Protein 6G1H (pdb70)

Radius of gyration: 20.54 Å; Cα contacts (8 Å, |Δi|>4): 815; chains: 1; bounding box: 56×48×44 Å

Secondary structure (P-SEA, 3-state):
cccccccbbbbbbccccaaaaaaaaaaaacccccccbbbbccccccccccccccccccccbbbbccaaaaaaaccccbbbbccccccccaaaaaaaaaaaccccccccccccccccccaaaaaaaaaaaaaacbbbbbbcccccccccaaaaaaacccccccbbbbbbbbbcccccaaaaaaacccccaaaaaaaaaaccccccccaaaaaaaaaaaacccccbbbbbbbbbcccccccccccccccccccccbbbbbbbccccccbbbbbbbbcccccccccbbbbbbbccccccccccccccaaaaaaaaaaaaaaaaaacccccccccccccbbbbbcc

InterPro domains:
  IPR000846 Dihydrodipicolinate reductase, N-terminal [PF01113] (3-74)
  IPR036291 NAD(P)-binding domain superfamily [SSF51735] (1-145)
  IPR045760 2,4-diaminopentanoate dehydrogenase, C-terminal domain [PF19328] (138-337)

Structure (mmCIF, N/CA/C/O backbone):
data_6G1H
#
_entry.id   6G1H
#
_cell.length_a   82.038
_cell.length_b   82.038
_cell.length_c   217.409
_cell.angle_alpha   90.00
_cell.angle_beta   90.00
_cell.angle_gamma   120.00
#
_symmetry.space_group_name_H-M   'P 61 2 2'
#
loop_
_entity.id
_entity.type
_entity.pdbx_description
1 polymer 'Dihydrodipicolinate reductase'
2 non-polymer NICOTINAMIDE-ADENINE-DINUCLEOTIDE
3 non-polymer 1,2-ETHANEDIOL
4 water water
#
loop_
_atom_site.group_PDB
_atom_site.id
_atom_site.type_symbol
_atom_site.label_atom_id
_atom_site.label_alt_id
_atom_site.label_comp_id
_atom_site.label_asym_id
_atom_site.label_entity_id
_atom_site.label_seq_id
_atom_site.pdbx_PDB_ins_code
_atom_site.Cartn_x
_atom_site.Cartn_y
_atom_site.Cartn_z
_atom_site.occupancy
_atom_site.B_iso_or_equiv
_atom_site.auth_seq_id
_atom_site.auth_comp_id
_atom_site.auth_asym_id
_atom_site.auth_atom_id
_atom_site.pdbx_PDB_model_num
ATOM 1 N N . HIS A 1 1 ? 66.361 36.919 16.643 1.00 50.34 -6 HIS A N 1
ATOM 2 C CA . HIS A 1 1 ? 67.644 37.096 15.912 1.00 63.27 -6 HIS A CA 1
ATOM 3 C C . HIS A 1 1 ? 68.838 36.527 16.675 1.00 57.15 -6 HIS A C 1
ATOM 4 O O . HIS A 1 1 ? 69.765 36.106 16.032 1.00 50.40 -6 HIS A O 1
ATOM 11 N N . HIS A 1 2 ? 68.808 36.496 18.002 1.00 48.93 -5 HIS A N 1
ATOM 12 C CA . HIS A 1 2 ? 69.978 36.019 18.773 1.00 57.66 -5 HIS A CA 1
ATOM 13 C C . HIS A 1 2 ? 69.802 34.645 19.369 1.00 56.64 -5 HIS A C 1
ATOM 14 O O . HIS A 1 2 ? 70.762 34.097 19.910 1.00 45.04 -5 HIS A O 1
ATOM 21 N N . LEU A 1 3 ? 68.583 34.099 19.246 1.00 54.75 -4 LEU A N 1
ATOM 22 C CA . LEU A 1 3 ? 68.243 32.788 19.787 1.00 53.24 -4 LEU A CA 1
ATOM 23 C C . LEU A 1 3 ? 69.194 31.730 19.224 1.00 58.84 -4 LEU A C 1
ATOM 24 O O . LEU A 1 3 ? 69.327 31.608 18.004 1.00 57.76 -4 LEU A O 1
ATOM 29 N N . VAL A 1 4 ? 69.843 30.973 20.118 1.00 62.73 -3 VAL A N 1
ATOM 30 C CA . VAL A 1 4 ? 70.563 29.726 19.757 1.00 63.50 -3 VAL A CA 1
ATOM 31 C C . VAL A 1 4 ? 69.552 28.547 19.902 1.00 64.44 -3 VAL A C 1
ATOM 32 O O . VAL A 1 4 ? 69.226 28.191 21.053 1.00 53.36 -3 VAL A O 1
ATOM 36 N N . PRO A 1 5 ? 69.014 27.984 18.762 1.00 67.76 -2 PRO A N 1
ATOM 37 C CA . PRO A 1 5 ? 68.083 26.830 18.923 1.00 71.67 -2 PRO A CA 1
ATOM 38 C C . PRO A 1 5 ? 68.833 25.578 19.445 1.00 74.15 -2 PRO A C 1
ATOM 39 O O . PRO A 1 5 ? 70.033 25.411 19.127 1.00 58.26 -2 PRO A O 1
ATOM 43 N N . ARG A 1 6 ? 68.149 24.773 20.278 1.00 69.53 -1 ARG A N 1
ATOM 44 C CA . ARG A 1 6 ? 68.644 23.486 20.834 1.00 69.14 -1 ARG A CA 1
ATOM 45 C C . ARG A 1 6 ? 67.825 22.333 20.152 1.00 67.31 -1 ARG A C 1
ATOM 46 O O . ARG A 1 6 ? 66.756 22.596 19.573 1.00 66.31 -1 ARG A O 1
ATOM 48 N N . GLY A 1 7 ? 68.345 21.100 20.135 1.00 60.88 0 GLY A N 1
ATOM 49 C CA . GLY A 1 7 ? 67.547 19.909 19.699 1.00 60.91 0 GLY A CA 1
ATOM 50 C C . GLY A 1 7 ? 67.022 18.998 20.824 1.00 59.68 0 GLY A C 1
ATOM 51 O O . GLY A 1 7 ? 66.196 18.098 20.598 1.00 49.54 0 GLY A O 1
ATOM 52 N N . SER A 1 8 ? 67.526 19.192 22.044 1.00 53.53 1 SER A N 1
ATOM 53 C CA . SER A 1 8 ? 66.964 18.508 23.228 1.00 48.62 1 SER A CA 1
ATOM 54 C C . SER A 1 8 ? 67.036 19.421 24.453 1.00 44.31 1 SER A C 1
ATOM 55 O O . SER A 1 8 ? 67.819 20.422 24.466 1.00 41.57 1 SER A O 1
ATOM 58 N N . TYR A 1 9 ? 66.188 19.102 25.426 1.00 28.96 2 TYR A N 1
ATOM 59 C CA . TYR A 1 9 ? 65.995 20.029 26.547 1.00 27.40 2 TYR A CA 1
ATOM 60 C C . TYR A 1 9 ? 65.972 19.240 27.816 1.00 25.55 2 TYR A C 1
ATOM 61 O O . TYR A 1 9 ? 65.243 18.276 27.878 1.00 25.32 2 TYR A O 1
ATOM 70 N N . LYS A 1 10 ? 66.658 19.747 28.850 1.00 23.84 3 LYS A N 1
ATOM 71 C CA . LYS A 1 10 ? 66.686 19.158 30.175 1.00 23.13 3 LYS A CA 1
ATOM 72 C C . LYS A 1 10 ? 65.633 19.803 30.990 1.00 27.47 3 LYS A C 1
ATOM 73 O O . LYS A 1 10 ? 65.490 21.069 31.004 1.00 24.91 3 LYS A O 1
ATOM 79 N N . VAL A 1 11 ? 64.935 18.991 31.744 1.00 23.18 4 VAL A N 1
ATOM 80 C CA . VAL A 1 11 ? 63.823 19.381 32.540 1.00 22.33 4 VAL A CA 1
ATOM 81 C C . VAL A 1 11 ? 64.011 18.967 34.018 1.00 24.59 4 VAL A C 1
ATOM 82 O O . VAL A 1 11 ? 64.291 17.823 34.359 1.00 24.81 4 VAL A O 1
ATOM 86 N N . GLY A 1 12 ? 63.631 19.894 34.873 1.00 21.89 5 GLY A N 1
ATOM 87 C CA . GLY A 1 12 ? 63.420 19.672 36.281 1.00 22.54 5 GLY A CA 1
ATOM 88 C C . GLY A 1 12 ? 61.971 19.827 36.695 1.00 23.47 5 GLY A C 1
ATOM 89 O O . GLY A 1 12 ? 61.194 20.527 36.066 1.00 24.80 5 GLY A O 1
ATOM 90 N N . ILE A 1 13 ? 61.607 19.234 37.800 1.00 24.00 6 ILE A N 1
ATOM 91 C CA . ILE A 1 13 ? 60.293 19.283 38.342 1.00 24.09 6 ILE A CA 1
ATOM 92 C C . ILE A 1 13 ? 60.240 19.688 39.800 1.00 27.24 6 ILE A C 1
ATOM 93 O O . ILE A 1 13 ? 61.000 19.139 40.616 1.00 25.76 6 ILE A O 1
ATOM 98 N N . TRP A 1 14 ? 59.307 20.580 40.120 1.00 24.08 7 TRP A N 1
ATOM 99 C CA . TRP A 1 14 ? 59.113 21.050 41.533 1.00 22.99 7 TRP A CA 1
ATOM 100 C C . TRP A 1 14 ? 57.696 20.729 41.795 1.00 26.31 7 TRP A C 1
ATOM 101 O O . TRP A 1 14 ? 56.780 21.338 41.262 1.00 25.68 7 TRP A O 1
ATOM 112 N N . GLY A 1 15 ? 57.481 19.721 42.647 1.00 24.04 8 GLY A N 1
ATOM 113 C CA . GLY A 1 15 ? 56.143 19.286 43.024 1.00 23.75 8 GLY A CA 1
ATOM 114 C C . GLY A 1 15 ? 55.911 17.954 42.350 1.00 29.28 8 GLY A C 1
ATOM 115 O O . GLY A 1 15 ? 55.716 17.901 41.107 1.00 26.73 8 GLY A O 1
ATOM 116 N N . PHE A 1 16 ? 55.929 16.858 43.146 1.00 28.61 9 PHE A N 1
ATOM 117 C CA . PHE A 1 16 ? 55.940 15.486 42.551 1.00 27.71 9 PHE A CA 1
ATOM 118 C C . PHE A 1 16 ? 54.726 14.784 42.985 1.00 30.57 9 PHE A C 1
ATOM 119 O O . PHE A 1 16 ? 54.759 13.650 43.485 1.00 31.93 9 PHE A O 1
ATOM 127 N N . GLY A 1 17 ? 53.635 15.448 42.776 1.00 26.86 10 GLY A N 1
ATOM 128 C CA . GLY A 1 17 ? 52.333 14.976 43.105 1.00 27.05 10 GLY A CA 1
ATOM 129 C C . GLY A 1 17 ? 51.673 14.271 41.887 1.00 27.23 10 GLY A C 1
ATOM 130 O O . GLY A 1 17 ? 52.340 13.685 41.045 1.00 29.15 10 GLY A O 1
ATOM 131 N N . ALA A 1 18 ? 50.361 14.289 41.813 1.00 23.95 11 ALA A N 1
ATOM 132 C CA . ALA A 1 18 ? 49.683 13.649 40.759 1.00 28.25 11 ALA A CA 1
ATOM 133 C C . ALA A 1 18 ? 50.156 14.194 39.398 1.00 28.78 11 ALA A C 1
ATOM 134 O O . ALA A 1 18 ? 50.456 13.438 38.456 1.00 25.86 11 ALA A O 1
ATOM 136 N N . MET A 1 19 ? 50.188 15.543 39.278 1.00 25.11 12 MET A N 1
ATOM 137 C CA . MET A 1 19 ? 50.622 16.143 38.029 1.00 22.93 12 MET A CA 1
ATOM 138 C C . MET A 1 19 ? 52.123 16.038 37.820 1.00 26.37 12 MET A C 1
ATOM 139 O O . MET A 1 19 ? 52.586 15.624 36.757 1.00 26.47 12 MET A O 1
ATOM 144 N N . GLY A 1 20 ? 52.923 16.363 38.837 1.00 24.36 13 GLY A N 1
ATOM 145 C CA . GLY A 1 20 ? 54.320 16.444 38.608 1.00 27.51 13 GLY A CA 1
ATOM 146 C C . GLY A 1 20 ? 54.910 15.041 38.374 1.00 26.54 13 GLY A C 1
ATOM 147 O O . GLY A 1 20 ? 55.825 14.865 37.565 1.00 26.00 13 GLY A O 1
ATOM 148 N N . SER A 1 21 ? 54.388 14.037 39.069 1.00 26.60 14 SER A N 1
ATOM 149 C CA . SER A 1 21 ? 54.874 12.654 38.801 1.00 28.16 14 SER A CA 1
ATOM 150 C C . SER A 1 21 ? 54.388 12.185 37.433 1.00 25.95 14 SER A C 1
ATOM 151 O O . SER A 1 21 ? 55.136 11.580 36.740 1.00 25.87 14 SER A O 1
ATOM 154 N N . GLY A 1 22 ? 53.173 12.540 37.022 1.00 27.24 15 GLY A N 1
ATOM 155 C CA . GLY A 1 22 ? 52.760 12.258 35.634 1.00 28.60 15 GLY A CA 1
ATOM 156 C C . GLY A 1 22 ? 53.639 12.886 34.569 1.00 25.54 15 GLY A C 1
ATOM 157 O O . GLY A 1 22 ? 53.996 12.294 33.521 1.00 25.75 15 GLY A O 1
ATOM 158 N N . ILE A 1 23 ? 53.981 14.147 34.825 1.00 24.43 16 ILE A N 1
ATOM 159 C CA . ILE A 1 23 ? 54.861 14.909 33.972 1.00 25.65 16 ILE A CA 1
ATOM 160 C C . ILE A 1 23 ? 56.221 14.277 33.912 1.00 26.82 16 ILE A C 1
ATOM 161 O O . ILE A 1 23 ? 56.781 14.116 32.853 1.00 23.63 16 ILE A O 1
ATOM 166 N N . ALA A 1 24 ? 56.787 13.902 35.065 1.00 25.71 17 ALA A N 1
ATOM 167 C CA . ALA A 1 24 ? 58.093 13.240 35.060 1.00 23.12 17 ALA A CA 1
ATOM 168 C C . ALA A 1 24 ? 58.062 11.947 34.186 1.00 25.41 17 ALA A C 1
ATOM 169 O O . ALA A 1 24 ? 58.957 11.726 33.352 1.00 26.88 17 ALA A O 1
ATOM 171 N N . LYS A 1 25 ? 57.019 11.166 34.341 1.00 26.23 18 LYS A N 1
ATOM 172 C CA . LYS A 1 25 ? 56.888 9.907 33.573 1.00 28.24 18 LYS A CA 1
ATOM 173 C C . LYS A 1 25 ? 56.751 10.251 32.078 1.00 26.24 18 LYS A C 1
ATOM 174 O O . LYS A 1 25 ? 57.372 9.644 31.208 1.00 26.61 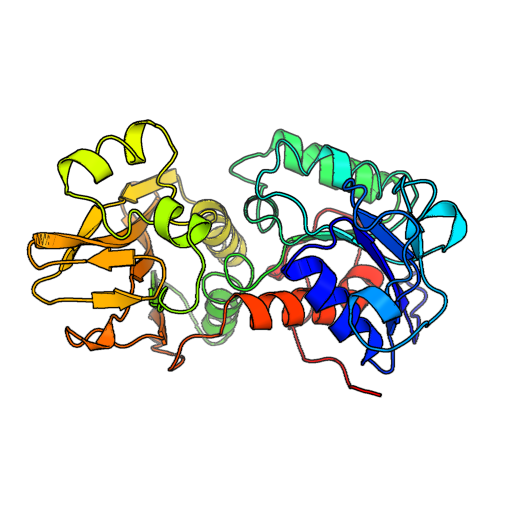18 LYS A O 1
ATOM 178 N N . ASN A 1 26 ? 55.991 11.301 31.776 1.00 25.02 19 ASN A N 1
ATOM 179 C CA . ASN A 1 26 ? 55.839 11.706 30.362 1.00 24.38 19 ASN A CA 1
ATOM 180 C C . ASN A 1 26 ? 57.127 12.206 29.726 1.00 26.94 19 ASN A C 1
ATOM 181 O O . ASN A 1 26 ? 57.492 11.784 28.614 1.00 26.84 19 ASN A O 1
ATOM 186 N N . ILE A 1 27 ? 57.893 13.004 30.454 1.00 25.52 20 ILE A N 1
ATOM 187 C CA . ILE A 1 27 ? 59.149 13.510 29.982 1.00 25.81 20 ILE A CA 1
ATOM 188 C C . ILE A 1 27 ? 60.086 12.337 29.730 1.00 25.09 20 ILE A C 1
ATOM 189 O O . ILE A 1 27 ? 60.824 12.309 28.747 1.00 24.45 20 ILE A O 1
ATOM 194 N N . LEU A 1 28 ? 60.071 11.395 30.654 1.00 26.95 21 LEU A N 1
ATOM 195 C CA . LEU A 1 28 ? 60.983 10.186 30.512 1.00 27.84 21 LEU A CA 1
ATOM 196 C C . LEU A 1 28 ? 60.755 9.407 29.219 1.00 31.36 21 LEU A C 1
ATOM 197 O O . LEU A 1 28 ? 61.708 8.839 28.689 1.00 31.13 21 LEU A O 1
ATOM 202 N N . SER A 1 29 ? 59.535 9.446 28.718 1.00 28.41 22 SER A N 1
ATOM 203 C CA . SER A 1 29 ? 59.128 8.844 27.447 1.00 29.43 22 SER A CA 1
ATOM 204 C C . SER A 1 29 ? 59.551 9.605 26.175 1.00 30.59 22 SER A C 1
ATOM 205 O O . SER A 1 29 ? 59.539 9.034 25.072 1.00 29.68 22 SER A O 1
ATOM 208 N N . LYS A 1 30 ? 59.907 10.902 26.281 1.00 26.29 23 LYS A N 1
ATOM 209 C CA . LYS A 1 30 ? 60.132 11.726 25.111 1.00 26.27 23 LYS A CA 1
ATOM 210 C C . LYS A 1 30 ? 61.465 11.604 24.497 1.00 28.19 23 LYS A C 1
ATOM 211 O O . LYS A 1 30 ? 62.467 11.527 25.177 1.00 28.13 23 LYS A O 1
ATOM 217 N N . LYS A 1 31 ? 61.505 11.597 23.172 1.00 25.42 24 LYS A N 1
ATOM 218 C CA . LYS A 1 31 ? 62.775 11.581 22.488 1.00 26.89 24 LYS A CA 1
ATOM 219 C C . LYS A 1 31 ? 63.645 12.784 22.720 1.00 29.54 24 LYS A C 1
ATOM 220 O O . LYS A 1 31 ? 64.841 12.640 22.838 1.00 28.63 24 LYS A O 1
ATOM 224 N N . ASN A 1 32 ? 63.073 13.982 22.803 1.00 24.03 25 ASN A N 1
ATOM 225 C CA . ASN A 1 32 ? 63.880 15.163 22.758 1.00 25.76 25 ASN A CA 1
ATOM 226 C C . ASN A 1 32 ? 63.817 15.935 24.076 1.00 27.28 25 ASN A C 1
ATOM 227 O O . ASN A 1 32 ? 64.219 17.089 24.099 1.00 27.17 25 ASN A O 1
ATOM 232 N N . LEU A 1 33 ? 63.339 15.316 25.133 1.00 26.17 26 LEU A N 1
ATOM 233 C CA . LEU A 1 33 ? 63.442 15.871 26.503 1.00 27.95 26 LEU A CA 1
ATOM 234 C C . LEU A 1 33 ? 64.244 14.896 27.386 1.00 31.82 26 LEU A C 1
ATOM 235 O O . LEU A 1 33 ? 64.276 13.666 27.127 1.00 28.00 26 LEU A O 1
ATOM 240 N N . LYS A 1 34 ? 64.898 15.449 28.407 1.00 26.83 27 LYS A N 1
ATOM 241 C CA . LYS A 1 34 ? 65.547 14.590 29.409 1.00 26.70 27 LYS A CA 1
ATOM 242 C C . LYS A 1 34 ? 65.167 15.108 30.768 1.00 25.71 27 LYS A C 1
ATOM 243 O O . LYS A 1 34 ? 65.382 16.276 31.069 1.00 26.11 27 LYS A O 1
ATOM 246 N N . LEU A 1 35 ? 64.630 14.251 31.590 1.00 24.24 28 LEU A N 1
ATOM 247 C CA . LEU A 1 35 ? 64.382 14.587 32.982 1.00 25.99 28 LEU A CA 1
ATOM 248 C C . LEU A 1 35 ? 65.685 14.544 33.727 1.00 29.28 28 LEU A C 1
ATOM 249 O O . LEU A 1 35 ? 66.347 13.504 33.715 1.00 30.39 28 LEU A O 1
ATOM 254 N N . VAL A 1 36 ? 66.039 15.621 34.440 1.00 24.52 29 VAL A N 1
ATOM 255 C CA . VAL A 1 36 ? 67.354 15.661 35.123 1.00 25.04 29 VAL A CA 1
ATOM 256 C C . VAL A 1 36 ? 67.257 15.780 36.646 1.00 29.29 29 VAL A C 1
ATOM 257 O O . VAL A 1 36 ? 68.217 15.460 37.357 1.00 27.02 29 VAL A O 1
ATOM 261 N N . GLY A 1 37 ? 66.130 16.207 37.174 1.00 27.01 30 GLY A N 1
ATOM 262 C CA . GLY A 1 37 ? 65.990 16.371 38.647 1.00 27.38 30 GLY A CA 1
ATOM 263 C C . GLY A 1 37 ? 64.572 16.635 39.039 1.00 28.33 30 GLY A C 1
ATOM 264 O O . GLY A 1 37 ? 63.748 17.124 38.220 1.00 27.33 30 GLY A O 1
ATOM 265 N N . VAL A 1 38 ? 64.240 16.297 40.284 1.00 24.77 31 VAL A N 1
ATOM 266 C CA . VAL A 1 38 ? 62.959 16.495 40.827 1.00 26.49 31 VAL A CA 1
ATOM 267 C C . VAL A 1 38 ? 63.176 17.019 42.251 1.00 29.85 31 VAL A C 1
ATOM 268 O O . VAL A 1 38 ? 64.160 16.662 42.863 1.00 29.24 31 VAL A O 1
ATOM 272 N N . HIS A 1 39 ? 62.244 17.831 42.737 1.00 27.78 32 HIS A N 1
ATOM 273 C CA . HIS A 1 39 ? 62.180 18.323 44.135 1.00 26.58 32 HIS A CA 1
ATOM 274 C C . HIS A 1 39 ? 60.750 18.245 44.590 1.00 27.82 32 HIS A C 1
ATOM 275 O O . HIS A 1 39 ? 59.814 18.590 43.877 1.00 25.75 32 HIS A O 1
ATOM 282 N N . ASP A 1 40 ? 60.546 17.826 45.832 1.00 24.72 33 ASP A N 1
ATOM 283 C CA . ASP A 1 40 ? 59.265 17.937 46.483 1.00 24.38 33 ASP A CA 1
ATOM 284 C C . ASP A 1 40 ? 59.636 18.100 47.991 1.00 28.97 33 ASP A C 1
ATOM 285 O O . ASP A 1 40 ? 60.748 17.678 48.375 1.00 29.53 33 ASP A O 1
ATOM 290 N N . PHE A 1 41 ? 58.764 18.739 48.757 1.00 28.17 34 PHE A N 1
ATOM 291 C CA . PHE A 1 41 ? 59.053 18.995 50.179 1.00 29.94 34 PHE A CA 1
ATOM 292 C C . PHE A 1 41 ? 58.633 17.910 51.105 1.00 33.42 34 PHE A C 1
ATOM 293 O O . PHE A 1 41 ? 58.921 18.029 52.285 1.00 34.43 34 PHE A O 1
ATOM 301 N N . ARG A 1 42 ? 58.046 16.836 50.601 1.00 27.42 35 ARG A N 1
ATOM 302 C CA . ARG A 1 42 ? 57.669 15.732 51.490 1.00 32.30 35 ARG A CA 1
ATOM 303 C C . ARG A 1 42 ? 58.746 14.696 51.627 1.00 31.63 35 ARG A C 1
ATOM 304 O O . ARG A 1 42 ? 59.401 14.248 50.656 1.00 30.42 35 ARG A O 1
ATOM 312 N N . GLU A 1 43 ? 58.970 14.297 52.868 1.00 32.14 36 GLU A N 1
ATOM 313 C CA . GLU A 1 43 ? 60.045 13.367 53.147 1.00 32.76 36 GLU A CA 1
ATOM 314 C C . GLU A 1 43 ? 59.865 12.041 52.400 1.00 32.03 36 GLU A C 1
ATOM 315 O O . GLU A 1 43 ? 60.855 11.363 52.109 1.00 35.28 36 GLU A O 1
ATOM 321 N N . GLU A 1 44 ? 58.639 11.620 52.168 1.00 31.08 37 GLU A N 1
ATOM 322 C CA . GLU A 1 44 ? 58.422 10.352 51.484 1.00 38.90 37 GLU A CA 1
ATOM 323 C C . GLU A 1 44 ? 59.068 10.279 50.072 1.00 38.41 37 GLU A C 1
ATOM 324 O O . GLU A 1 44 ? 59.282 9.209 49.514 1.00 36.89 37 GLU A O 1
ATOM 330 N N . TYR A 1 45 ? 59.316 11.427 49.460 1.00 31.61 38 TYR A N 1
ATOM 331 C CA . TYR A 1 45 ? 59.954 11.456 48.168 1.00 30.04 38 TYR A CA 1
ATOM 332 C C . TYR A 1 45 ? 61.405 11.786 48.281 1.00 32.71 38 TYR A C 1
ATOM 333 O O . TYR A 1 45 ? 62.195 11.370 47.443 1.00 35.25 38 TYR A O 1
ATOM 342 N N . ILE A 1 46 ? 61.770 12.647 49.239 1.00 27.93 39 ILE A N 1
ATOM 343 C CA . ILE A 1 46 ? 63.115 13.207 49.261 1.00 30.69 39 ILE A CA 1
ATOM 344 C C . ILE A 1 46 ? 64.181 12.092 49.402 1.00 34.04 39 ILE A C 1
ATOM 345 O O . ILE A 1 46 ? 64.047 11.230 50.245 1.00 36.46 39 ILE A O 1
ATOM 350 N N . GLU A 1 47 ? 65.191 12.190 48.566 1.00 33.91 40 GLU A N 1
ATOM 351 C CA . GLU A 1 47 ? 66.337 11.265 48.353 1.00 39.77 40 GLU A CA 1
ATOM 352 C C . GLU A 1 47 ? 65.991 9.914 47.703 1.00 39.17 40 GLU A C 1
ATOM 353 O O . GLU A 1 47 ? 66.893 9.120 47.478 1.00 45.23 40 GLU A O 1
ATOM 359 N N . LYS A 1 48 ? 64.744 9.676 47.323 1.00 32.11 41 LYS A N 1
ATOM 360 C CA . LYS A 1 48 ? 64.348 8.445 46.665 1.00 35.84 41 LYS A CA 1
ATOM 361 C C . LYS A 1 48 ? 64.595 8.581 45.154 1.00 37.60 41 LYS A C 1
ATOM 362 O O . LYS A 1 48 ? 64.764 9.687 44.612 1.00 36.33 41 LYS A O 1
ATOM 368 N N . ASP A 1 49 ? 64.719 7.456 44.488 1.00 33.90 42 ASP A N 1
ATOM 369 C CA . ASP A 1 49 ? 64.993 7.484 43.072 1.00 37.15 42 ASP A CA 1
ATOM 370 C C . ASP A 1 49 ? 63.666 7.648 42.363 1.00 31.68 42 ASP A C 1
ATOM 371 O O . ASP A 1 49 ? 62.676 6.956 42.617 1.00 31.93 42 ASP A O 1
ATOM 376 N N . VAL A 1 50 ? 63.634 8.605 41.433 1.00 31.05 43 VAL A N 1
ATOM 377 C CA . VAL A 1 50 ? 62.394 8.925 40.742 1.00 31.72 43 VAL A CA 1
ATOM 378 C C . VAL A 1 50 ? 61.840 7.730 39.933 1.00 31.81 43 VAL A C 1
ATOM 379 O O . VAL A 1 50 ? 60.622 7.481 39.897 1.00 30.29 43 VAL A O 1
ATOM 383 N N . GLY A 1 51 ? 62.760 7.013 39.316 1.00 28.77 44 GLY A N 1
ATOM 384 C CA . GLY A 1 51 ? 62.426 5.799 38.562 1.00 34.42 44 GLY A CA 1
ATOM 385 C C . GLY A 1 51 ? 61.690 4.799 39.458 1.00 31.48 44 GLY A C 1
ATOM 386 O O . GLY A 1 51 ? 60.613 4.240 39.082 1.00 35.15 44 GLY A O 1
ATOM 387 N N . GLU A 1 52 ? 62.208 4.625 40.676 1.00 34.76 45 GLU A N 1
ATOM 388 C CA . GLU A 1 52 ? 61.627 3.671 41.589 1.00 37.83 45 GLU A CA 1
ATOM 389 C C . GLU A 1 52 ? 60.318 4.154 42.114 1.00 39.92 45 GLU A C 1
ATOM 390 O O . GLU A 1 52 ? 59.433 3.364 42.274 1.00 37.20 45 GLU A O 1
ATOM 396 N N . LEU A 1 53 ? 60.182 5.458 42.399 1.00 36.77 46 LEU A N 1
ATOM 397 C CA . LEU A 1 53 ? 58.894 6.007 42.728 1.00 32.12 46 LEU A CA 1
ATOM 398 C C . LEU A 1 53 ? 57.818 5.774 41.653 1.00 34.54 46 LEU A C 1
ATOM 399 O O . LEU A 1 53 ? 56.631 5.608 41.963 1.00 36.52 46 LEU A O 1
ATOM 404 N N . LEU A 1 54 ? 58.209 5.779 40.389 1.00 31.53 47 LEU A N 1
ATOM 405 C CA . LEU A 1 54 ? 57.294 5.635 39.314 1.00 33.07 47 LEU A CA 1
ATOM 406 C C . LEU A 1 54 ? 57.103 4.142 38.919 1.00 40.24 47 LEU A C 1
ATOM 407 O O . LEU A 1 54 ? 56.277 3.837 38.050 1.00 38.56 47 LEU A O 1
ATOM 412 N N . GLY A 1 55 ? 57.834 3.245 39.574 1.00 42.77 48 GLY A N 1
ATOM 413 C CA . GLY A 1 55 ? 57.767 1.814 39.258 1.00 46.42 48 GLY A CA 1
ATOM 414 C C . GLY A 1 55 ? 58.506 1.393 38.015 1.00 48.86 48 GLY A C 1
ATOM 415 O O . GLY A 1 55 ? 58.126 0.421 37.371 1.00 45.24 48 GLY A O 1
ATOM 416 N N . LEU A 1 56 ? 59.571 2.101 37.670 1.00 39.64 49 LEU A N 1
ATOM 417 C CA . LEU A 1 56 ? 60.309 1.839 36.482 1.00 41.30 49 LEU A CA 1
ATOM 418 C C . LEU A 1 56 ? 61.681 1.253 36.782 1.00 40.00 49 LEU A C 1
ATOM 419 O O . LEU A 1 56 ? 62.497 1.249 35.889 1.00 42.41 49 LEU A O 1
ATOM 424 N N . GLY A 1 57 ? 61.991 0.930 38.044 1.00 44.77 50 GLY A N 1
ATOM 425 C CA . GLY A 1 57 ? 63.363 0.650 38.438 1.00 45.83 50 GLY A CA 1
ATOM 426 C C . GLY A 1 57 ? 64.199 1.915 38.630 1.00 47.52 50 GLY A C 1
ATOM 427 O O . GLY A 1 57 ? 63.749 2.995 38.249 1.00 43.38 50 GLY A O 1
ATOM 428 N N . LYS A 1 58 ? 65.408 1.774 39.185 1.00 40.51 51 LYS A N 1
ATOM 429 C CA . LYS A 1 58 ? 66.328 2.879 39.424 1.00 44.00 51 LYS A CA 1
ATOM 430 C C . LYS A 1 58 ? 66.703 3.451 38.090 1.00 43.88 51 LYS A C 1
ATOM 431 O O . LYS A 1 58 ? 67.037 2.726 37.168 1.00 37.63 51 LYS A O 1
ATOM 435 N N . ILE A 1 59 ? 66.589 4.774 37.954 1.00 36.79 52 ILE A N 1
ATOM 436 C CA . ILE A 1 59 ? 67.129 5.469 36.807 1.00 37.44 52 ILE A CA 1
ATOM 437 C C . ILE A 1 59 ? 68.194 6.437 37.180 1.00 34.24 52 ILE A C 1
ATOM 438 O O . ILE A 1 59 ? 68.754 7.050 36.304 1.00 38.09 52 ILE A O 1
ATOM 443 N N . GLY A 1 60 ? 68.501 6.587 38.461 1.00 33.69 53 GLY A N 1
ATOM 444 C CA . GLY A 1 60 ? 69.615 7.473 38.885 1.00 38.47 53 GLY A CA 1
ATOM 445 C C . GLY A 1 60 ? 69.354 8.973 38.879 1.00 40.79 53 GLY A C 1
ATOM 446 O O . GLY A 1 60 ? 70.267 9.792 38.692 1.00 42.53 53 GLY A O 1
ATOM 447 N N . ILE A 1 61 ? 68.085 9.308 39.007 1.00 33.41 54 ILE A N 1
ATOM 448 C CA . ILE A 1 61 ? 67.590 10.703 39.114 1.00 40.95 54 ILE A CA 1
ATOM 449 C C . ILE A 1 61 ? 66.918 10.696 40.464 1.00 41.82 54 ILE A C 1
ATOM 450 O O . ILE A 1 61 ? 66.029 9.860 40.729 1.00 35.89 54 ILE A O 1
ATOM 455 N N . LYS A 1 62 ? 67.366 11.574 41.342 1.00 43.50 55 LYS A N 1
ATOM 456 C CA . LYS A 1 62 ? 66.836 11.600 42.690 1.00 52.92 55 LYS A CA 1
ATOM 457 C C . LYS A 1 62 ? 65.969 12.852 42.885 1.00 43.40 55 LYS A C 1
ATOM 458 O O . LYS A 1 62 ? 65.878 13.823 41.962 1.00 42.79 55 LYS A O 1
ATOM 464 N N . VAL A 1 63 ? 65.196 12.733 43.966 1.00 35.78 56 VAL A N 1
ATOM 465 C CA . VAL A 1 63 ? 64.411 13.844 44.478 1.00 31.27 56 VAL A CA 1
ATOM 466 C C . VAL A 1 63 ? 65.287 14.595 45.457 1.00 29.47 56 VAL A C 1
ATOM 467 O O . VAL A 1 63 ? 65.740 14.018 46.471 1.00 29.55 56 VAL A O 1
ATOM 471 N N . TYR A 1 64 ? 65.426 15.893 45.212 1.00 29.66 57 TYR A N 1
ATOM 472 C CA . TYR A 1 64 ? 66.220 16.824 45.993 1.00 28.36 57 TYR A CA 1
ATOM 473 C C . TYR A 1 64 ? 65.401 17.431 47.086 1.00 28.91 57 TYR A C 1
ATOM 474 O O . TYR A 1 64 ? 64.207 17.647 46.916 1.00 29.75 57 TYR A O 1
ATOM 483 N N . PRO A 1 65 ? 66.027 17.663 48.279 1.00 30.45 58 PRO A N 1
ATOM 484 C CA . PRO A 1 65 ? 65.271 18.332 49.338 1.00 31.04 58 PRO A CA 1
ATOM 485 C C . PRO A 1 65 ? 65.126 19.809 49.096 1.00 33.26 58 PRO A C 1
ATOM 486 O O . PRO A 1 65 ? 64.350 20.437 49.757 1.00 33.12 58 PRO A O 1
ATOM 490 N N . ASP A 1 66 ? 65.960 20.360 48.233 1.00 31.42 59 ASP A N 1
ATOM 491 C CA . ASP A 1 66 ? 65.988 21.763 47.950 1.00 36.09 59 ASP A CA 1
ATOM 492 C C . ASP A 1 66 ? 65.861 22.016 46.419 1.00 32.79 59 ASP A C 1
ATOM 493 O O . ASP A 1 66 ? 66.613 21.438 45.686 1.00 29.29 59 ASP A O 1
ATOM 498 N N . PRO A 1 67 ? 64.993 22.973 45.971 1.00 32.55 60 PRO A N 1
ATOM 499 C CA . PRO A 1 67 ? 64.919 23.184 44.508 1.00 29.91 60 PRO A CA 1
ATOM 500 C C . PRO A 1 67 ? 66.074 23.897 43.952 1.00 30.27 60 PRO A C 1
ATOM 501 O O . PRO A 1 67 ? 66.399 23.728 42.735 1.00 27.80 60 PRO A O 1
ATOM 505 N N . ILE A 1 68 ? 66.757 24.725 44.743 1.00 27.13 61 ILE A N 1
ATOM 506 C CA . ILE A 1 68 ? 67.836 25.486 44.183 1.00 27.97 61 ILE A CA 1
ATOM 507 C C . ILE A 1 68 ? 69.013 24.564 44.032 1.00 30.20 61 ILE A C 1
ATOM 508 O O . ILE A 1 68 ? 69.698 24.608 43.032 1.00 27.46 61 ILE A O 1
ATOM 513 N N . THR A 1 69 ? 69.266 23.714 45.041 1.00 30.06 62 THR A N 1
ATOM 514 C CA . THR A 1 69 ? 70.274 22.659 44.886 1.00 27.36 62 THR A CA 1
ATOM 515 C C . THR A 1 69 ? 70.028 21.773 43.674 1.00 25.80 62 THR A C 1
ATOM 516 O O . THR A 1 69 ? 70.934 21.543 42.866 1.00 27.51 62 THR A O 1
ATOM 520 N N . MET A 1 70 ? 68.780 21.409 43.485 1.00 27.35 63 MET A N 1
ATOM 521 C CA A MET A 1 70 ? 68.380 20.675 42.266 0.50 27.81 63 MET A CA 1
ATOM 522 C CA B MET A 1 70 ? 68.381 20.672 42.278 0.50 26.86 63 MET A CA 1
ATOM 523 C C . MET A 1 70 ? 68.822 21.340 40.981 1.00 26.07 63 MET A C 1
ATOM 524 O O . MET A 1 70 ? 69.483 20.714 40.129 1.00 27.25 63 MET A O 1
ATOM 533 N N . VAL A 1 71 ? 68.450 22.599 40.835 1.00 26.94 64 VAL A N 1
ATOM 534 C CA . VAL A 1 71 ? 68.787 23.352 39.637 1.00 25.41 64 VAL A CA 1
ATOM 535 C C . VAL A 1 71 ? 70.270 23.489 39.441 1.00 24.21 64 VAL A C 1
ATOM 536 O O . VAL A 1 71 ? 70.796 23.383 38.369 1.00 26.09 64 VAL A O 1
ATOM 540 N N . LYS A 1 72 ? 70.984 23.843 40.516 1.00 24.71 65 LYS A N 1
ATOM 541 C CA . LYS A 1 72 ? 72.429 24.008 40.417 1.00 24.78 65 LYS A CA 1
ATOM 542 C C . LYS A 1 72 ? 73.169 22.708 40.098 1.00 28.16 65 LYS A C 1
ATOM 543 O O . LYS A 1 72 ? 74.123 22.712 39.354 1.00 29.72 65 LYS A O 1
ATOM 549 N N . GLN A 1 73 ? 72.757 21.602 40.678 1.00 26.63 66 GLN A N 1
ATOM 550 C CA . GLN A 1 73 ? 73.456 20.350 40.399 1.00 29.23 66 GLN A CA 1
ATOM 551 C C . GLN A 1 73 ? 73.056 19.648 39.113 1.00 30.08 66 GLN A C 1
ATOM 552 O O . GLN A 1 73 ? 73.885 19.029 38.451 1.00 34.20 66 GLN A O 1
ATOM 558 N N . THR A 1 74 ? 71.789 19.708 38.777 1.00 25.43 67 THR A N 1
ATOM 559 C CA . THR A 1 74 ? 71.303 18.986 37.589 1.00 26.49 67 THR A CA 1
ATOM 560 C C . THR A 1 74 ? 71.174 19.834 36.336 1.00 28.84 67 THR A C 1
ATOM 561 O O . THR A 1 74 ? 71.072 19.293 35.262 1.00 24.50 67 THR A O 1
ATOM 565 N N . ASP A 1 75 ? 71.183 21.153 36.476 1.00 25.46 68 ASP A N 1
ATOM 566 C CA . ASP A 1 75 ? 71.244 22.047 35.373 1.00 25.75 68 ASP A CA 1
ATOM 567 C C . ASP A 1 75 ? 70.150 21.836 34.331 1.00 26.08 68 ASP A C 1
ATOM 568 O O . ASP A 1 75 ? 70.463 21.754 33.141 1.00 26.03 68 ASP A O 1
ATOM 573 N N . PRO A 1 76 ? 68.878 21.839 34.766 1.00 23.66 69 PRO A N 1
ATOM 574 C CA . PRO A 1 76 ? 67.815 21.811 33.765 1.00 23.63 69 PRO A CA 1
ATOM 575 C C . PRO A 1 76 ? 67.714 23.095 32.949 1.00 25.36 69 PRO A C 1
ATOM 576 O O . PRO A 1 76 ? 68.213 24.148 33.393 1.00 27.46 69 PRO A O 1
ATOM 580 N N . ASP A 1 77 ? 67.156 23.032 31.743 1.00 23.46 70 ASP A N 1
ATOM 581 C CA . ASP A 1 77 ? 66.821 24.277 31.000 1.00 24.87 70 ASP A CA 1
ATOM 582 C C . ASP A 1 77 ? 65.539 24.921 31.447 1.00 24.53 70 ASP A C 1
ATOM 583 O O . ASP A 1 77 ? 65.313 26.139 31.278 1.00 23.87 70 ASP A O 1
ATOM 588 N N . LEU A 1 78 ? 64.659 24.116 32.031 1.00 22.77 71 LEU A N 1
ATOM 589 C CA . LEU A 1 78 ? 63.327 24.499 32.404 1.00 23.70 71 LEU A CA 1
ATOM 590 C C . LEU A 1 78 ? 62.893 23.701 33.610 1.00 23.80 71 LEU A C 1
ATOM 591 O O . LEU A 1 78 ? 63.191 22.517 33.671 1.00 24.24 71 LEU A O 1
ATOM 596 N N . VAL A 1 79 ? 62.176 24.350 34.530 1.00 23.00 72 VAL A N 1
ATOM 597 C CA . VAL A 1 79 ? 61.534 23.708 35.646 1.00 24.06 72 VAL A CA 1
ATOM 598 C C . VAL A 1 79 ? 60.045 23.813 35.553 1.00 23.29 72 VAL A C 1
ATOM 599 O O . VAL A 1 79 ? 59.510 24.909 35.303 1.00 23.36 72 VAL A O 1
ATOM 603 N N . VAL A 1 80 ? 59.377 22.662 35.687 1.00 22.19 73 VAL A N 1
ATOM 604 C CA . VAL A 1 80 ? 57.960 22.622 35.740 1.00 22.04 73 VAL A CA 1
ATOM 605 C C . VAL A 1 80 ? 57.523 22.647 37.170 1.00 26.23 73 VAL A C 1
ATOM 606 O O . VAL A 1 80 ? 57.980 21.792 37.986 1.00 23.99 73 VAL A O 1
ATOM 610 N N . ILE A 1 81 ? 56.670 23.593 37.497 1.00 21.99 74 ILE A N 1
ATOM 611 C CA . ILE A 1 81 ? 56.214 23.765 38.900 1.00 24.10 74 ILE A CA 1
ATOM 612 C C . ILE A 1 81 ? 54.757 23.325 38.979 1.00 24.05 74 ILE A C 1
ATOM 613 O O . ILE A 1 81 ? 53.837 23.955 38.391 1.00 22.79 74 ILE A O 1
ATOM 618 N N . ALA A 1 82 ? 54.535 22.209 39.692 1.00 24.17 75 ALA A N 1
ATOM 619 C CA . ALA A 1 82 ? 53.225 21.614 39.851 1.00 24.27 75 ALA A CA 1
ATOM 620 C C . ALA A 1 82 ? 52.918 21.456 41.330 1.00 29.21 75 ALA A C 1
ATOM 621 O O . ALA A 1 82 ? 52.958 20.368 41.877 1.00 26.72 75 ALA A O 1
ATOM 623 N N . THR A 1 83 ? 52.600 22.570 41.958 1.00 25.00 76 THR A N 1
ATOM 624 C CA . THR A 1 83 ? 52.525 22.615 43.421 1.00 26.79 76 THR A CA 1
ATOM 625 C C . THR A 1 83 ? 51.139 23.067 43.856 1.00 31.71 76 THR A C 1
ATOM 626 O O . THR A 1 83 ? 50.337 22.260 44.308 1.00 33.34 76 THR A O 1
ATOM 630 N N . ASN A 1 84 ? 50.883 24.357 43.711 1.00 27.95 77 ASN A N 1
ATOM 631 C CA . ASN A 1 84 ? 49.714 25.061 44.246 1.00 28.08 77 ASN A CA 1
ATOM 632 C C . ASN A 1 84 ? 49.005 25.853 43.162 1.00 28.29 77 ASN A C 1
ATOM 633 O O . ASN A 1 84 ? 49.552 26.035 42.059 1.00 27.40 77 ASN A O 1
ATOM 638 N N . SER A 1 85 ? 47.750 26.222 43.419 1.00 26.93 78 SER A N 1
ATOM 639 C CA . SER A 1 85 ? 46.960 27.004 42.454 1.00 26.61 78 SER A CA 1
ATOM 640 C C . SER A 1 85 ? 47.121 28.515 42.415 1.00 26.05 78 SER A C 1
ATOM 641 O O . SER A 1 85 ? 46.774 29.162 41.425 1.00 27.39 78 SER A O 1
ATOM 644 N N . PHE A 1 86 ? 47.608 29.077 43.518 1.00 26.98 79 PHE A N 1
ATOM 645 C CA . PHE A 1 86 ? 47.464 30.503 43.815 1.00 29.00 79 PHE A CA 1
ATOM 646 C C . PHE A 1 86 ? 48.721 31.277 43.613 1.00 24.06 79 PHE A C 1
ATOM 647 O O . PHE A 1 86 ? 49.809 30.868 44.039 1.00 28.87 79 PHE A O 1
ATOM 655 N N . ILE A 1 87 ? 48.564 32.379 42.915 1.00 28.27 80 ILE A N 1
ATOM 656 C CA . ILE A 1 87 ? 49.716 33.240 42.586 1.00 30.09 80 ILE A CA 1
ATOM 657 C C . ILE A 1 87 ? 50.420 33.793 43.826 1.00 31.57 80 ILE A C 1
ATOM 658 O O . ILE A 1 87 ? 51.626 33.923 43.841 1.00 29.77 80 ILE A O 1
ATOM 663 N N . SER A 1 88 ? 49.686 33.912 44.923 1.00 30.57 81 SER A N 1
ATOM 664 C CA . SER A 1 88 ? 50.303 34.334 46.205 1.00 37.25 81 SER A CA 1
ATOM 665 C C . SER A 1 88 ? 51.333 33.386 46.756 1.00 37.71 81 SER A C 1
ATOM 666 O O . SER A 1 88 ? 52.222 33.800 47.483 1.00 37.75 81 SER A O 1
ATOM 669 N N . VAL A 1 89 ? 51.183 32.100 46.462 1.00 32.63 82 VAL A N 1
ATOM 670 C CA . VAL A 1 89 ? 52.176 31.100 46.836 1.00 33.18 82 VAL A CA 1
ATOM 671 C C . VAL A 1 89 ? 53.194 30.837 45.704 1.00 33.52 82 VAL A C 1
ATOM 672 O O . VAL A 1 89 ? 54.396 30.830 45.913 1.00 31.09 82 VAL A O 1
ATOM 676 N N . VAL A 1 90 ? 52.700 30.665 44.471 1.00 27.73 83 VAL A N 1
ATOM 677 C CA A VAL A 1 90 ? 53.546 30.205 43.394 0.50 26.99 83 VAL A CA 1
ATOM 678 C CA B VAL A 1 90 ? 53.625 30.200 43.435 0.50 26.38 83 VAL A CA 1
ATOM 679 C C . VAL A 1 90 ? 54.480 31.320 42.880 1.00 26.45 83 VAL A C 1
ATOM 680 O O . VAL A 1 90 ? 55.500 31.074 42.304 1.00 26.52 83 VAL A O 1
ATOM 687 N N . LYS A 1 91 ? 54.080 32.563 43.044 1.00 27.60 84 LYS A N 1
ATOM 688 C CA . LYS A 1 91 ? 54.951 33.634 42.551 1.00 27.96 84 LYS A CA 1
ATOM 689 C C . LYS A 1 91 ? 56.361 33.500 43.057 1.00 23.84 84 LYS A C 1
ATOM 690 O O . LYS A 1 91 ? 57.281 33.673 42.276 1.00 25.67 84 LYS A O 1
ATOM 696 N N . ASP A 1 92 ? 56.539 33.290 44.360 1.00 26.36 85 ASP A N 1
ATOM 697 C CA . ASP A 1 92 ? 57.898 33.179 44.939 1.00 27.62 85 ASP A CA 1
ATOM 698 C C . ASP A 1 92 ? 58.633 31.938 44.455 1.00 27.05 85 ASP A C 1
ATOM 699 O O . ASP A 1 92 ? 59.811 31.989 44.302 1.00 27.42 85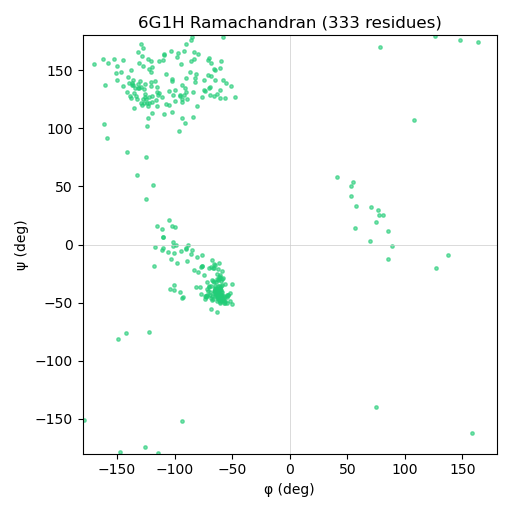 ASP A O 1
ATOM 704 N N . GLN A 1 93 ? 57.900 30.851 44.175 1.00 25.41 86 GLN A N 1
ATOM 705 C CA . GLN A 1 93 ? 58.521 29.642 43.602 1.00 26.27 86 GLN A CA 1
ATOM 706 C C . GLN A 1 93 ? 59.027 29.905 42.226 1.00 27.07 86 GLN A C 1
ATOM 707 O O . GLN A 1 93 ? 60.213 29.634 41.917 1.00 25.11 86 GLN A O 1
ATOM 713 N N . ILE A 1 94 ? 58.184 30.540 41.414 1.00 24.09 87 ILE A N 1
ATOM 714 C CA . ILE A 1 94 ? 58.590 30.889 40.049 1.00 24.37 87 ILE A CA 1
ATOM 715 C C . ILE A 1 94 ? 59.811 31.800 40.072 1.00 24.18 87 ILE A C 1
ATOM 716 O O . ILE A 1 94 ? 60.830 31.558 39.395 1.00 23.29 87 ILE A O 1
ATOM 721 N N . ILE A 1 95 ? 59.713 32.827 40.893 1.00 24.10 88 ILE A N 1
ATOM 722 C CA . ILE A 1 95 ? 60.794 33.819 40.943 1.00 24.83 88 ILE A CA 1
ATOM 723 C C . ILE A 1 95 ? 62.106 33.160 41.374 1.00 24.06 88 ILE A C 1
ATOM 724 O O . ILE A 1 95 ? 63.148 33.480 40.815 1.00 25.41 88 ILE A O 1
ATOM 729 N N . SER A 1 96 ? 62.039 32.221 42.294 1.00 23.73 89 SER A N 1
ATOM 730 C CA A SER A 1 96 ? 63.223 31.502 42.777 0.50 26.74 89 SER A CA 1
ATOM 731 C CA B SER A 1 96 ? 63.225 31.529 42.791 0.50 26.57 89 SER A CA 1
ATOM 732 C C . SER A 1 96 ? 63.977 30.800 41.664 1.00 26.65 89 SER A C 1
ATOM 733 O O . SER A 1 96 ? 65.188 30.862 41.614 1.00 26.02 89 SER A O 1
ATOM 738 N N . ILE A 1 97 ? 63.224 30.208 40.739 1.00 24.85 90 ILE A N 1
ATOM 739 C CA . ILE A 1 97 ? 63.813 29.516 39.561 1.00 24.74 90 ILE A CA 1
ATOM 740 C C . ILE A 1 97 ? 64.348 30.507 38.561 1.00 24.11 90 ILE A C 1
ATOM 741 O O . ILE A 1 97 ? 65.431 30.356 38.020 1.00 24.62 90 ILE A O 1
ATOM 746 N N . LEU A 1 98 ? 63.564 31.555 38.292 1.00 24.52 91 LEU A N 1
ATOM 747 C CA . LEU A 1 98 ? 64.012 32.560 37.313 1.00 24.69 91 LEU A CA 1
ATOM 748 C C . LEU A 1 98 ? 65.325 33.222 37.757 1.00 26.16 91 LEU A C 1
ATOM 749 O O . LEU A 1 98 ? 66.191 33.548 36.968 1.00 24.42 91 LEU A O 1
ATOM 754 N N . LYS A 1 99 ? 65.434 33.449 39.064 1.00 25.75 92 LYS A N 1
ATOM 755 C CA . LYS A 1 99 ? 66.703 33.988 39.599 1.00 31.41 92 LYS A CA 1
ATOM 756 C C . LYS A 1 99 ? 67.887 33.041 39.507 1.00 32.46 92 LYS A C 1
ATOM 757 O O . LYS A 1 99 ? 69.021 33.484 39.698 1.00 28.15 92 LYS A O 1
ATOM 763 N N . GLU A 1 100 ? 67.630 31.753 39.229 1.00 27.22 93 GLU A N 1
ATOM 764 C CA . GLU A 1 100 ? 68.708 30.819 38.922 1.00 27.16 93 GLU A CA 1
ATOM 765 C C . GLU A 1 100 ? 68.831 30.625 37.380 1.00 28.79 93 GLU A C 1
ATOM 766 O O . GLU A 1 100 ? 69.517 29.681 36.920 1.00 26.63 93 GLU A O 1
ATOM 772 N N . ASN A 1 101 ? 68.200 31.537 36.625 1.00 26.74 94 ASN A N 1
ATOM 773 C CA . ASN A 1 101 ? 68.455 31.665 35.201 1.00 24.82 94 ASN A CA 1
ATOM 774 C C . ASN A 1 101 ? 67.926 30.517 34.384 1.00 24.20 94 ASN A C 1
ATOM 775 O O . ASN A 1 101 ? 68.431 30.222 33.295 1.00 24.53 94 ASN A O 1
ATOM 780 N N . LYS A 1 102 ? 66.813 29.983 34.877 1.00 23.63 95 LYS A N 1
ATOM 781 C CA . LYS A 1 102 ? 66.100 28.920 34.145 1.00 24.32 95 LYS A CA 1
ATOM 782 C C . LYS A 1 102 ? 64.695 29.354 33.814 1.00 22.53 95 LYS A C 1
ATOM 783 O O . LYS A 1 102 ? 64.095 30.155 34.556 1.00 23.70 95 LYS A O 1
ATOM 789 N N . ASN A 1 103 ? 64.115 28.707 32.782 1.00 21.86 96 ASN A N 1
ATOM 790 C CA . ASN A 1 103 ? 62.728 28.908 32.415 1.00 22.68 96 ASN A CA 1
ATOM 791 C C . ASN A 1 103 ? 61.796 28.136 33.291 1.00 23.98 96 ASN A C 1
ATOM 792 O O . ASN A 1 103 ? 62.193 27.202 33.987 1.00 24.63 96 ASN A O 1
ATOM 797 N N . VAL A 1 104 ? 60.529 28.518 33.248 1.00 21.56 97 VAL A N 1
ATOM 798 C CA . VAL A 1 104 ? 59.505 27.929 34.053 1.00 23.67 97 VAL A CA 1
ATOM 799 C C . VAL A 1 104 ? 58.243 27.675 33.257 1.00 23.62 97 VAL A C 1
ATOM 800 O O . VAL A 1 104 ? 57.734 28.569 32.562 1.00 22.76 97 VAL A O 1
ATOM 804 N N . ILE A 1 105 ? 57.659 26.501 33.475 1.00 21.55 98 ILE A N 1
ATOM 805 C CA . ILE A 1 105 ? 56.233 26.249 33.219 1.00 22.46 98 ILE A CA 1
ATOM 806 C C . ILE A 1 105 ? 55.552 25.949 34.550 1.00 22.49 98 ILE A C 1
ATOM 807 O O . ILE A 1 105 ? 56.094 25.147 35.332 1.00 23.23 98 ILE A O 1
ATOM 812 N N . THR A 1 106 ? 54.389 26.524 34.797 1.00 22.37 99 THR A N 1
ATOM 813 C CA . THR A 1 106 ? 53.587 26.114 35.916 1.00 22.77 99 THR A CA 1
ATOM 814 C C . THR A 1 106 ? 52.185 25.784 35.430 1.00 22.37 99 THR A C 1
ATOM 815 O O . THR A 1 106 ? 51.726 26.272 34.364 1.00 23.51 99 THR A O 1
ATOM 819 N N . ILE A 1 107 ? 51.524 24.901 36.182 1.00 23.55 100 ILE A N 1
ATOM 820 C CA . ILE A 1 107 ? 50.145 24.615 35.925 1.00 21.76 100 ILE A CA 1
ATOM 821 C C . ILE A 1 107 ? 49.231 25.311 36.885 1.00 23.65 100 ILE A C 1
ATOM 822 O O . ILE A 1 107 ? 47.996 25.096 36.846 1.00 24.40 100 ILE A O 1
ATOM 827 N N . ALA A 1 108 ? 49.794 26.115 37.807 1.00 23.80 101 ALA A N 1
ATOM 828 C CA . ALA A 1 108 ? 48.943 26.908 38.714 1.00 24.02 101 ALA A CA 1
ATOM 829 C C . ALA A 1 108 ? 47.827 27.658 37.973 1.00 24.13 101 ALA A C 1
ATOM 830 O O . ALA A 1 108 ? 48.105 28.382 37.006 1.00 23.01 101 ALA A O 1
ATOM 832 N N . GLU A 1 109 ? 46.576 27.505 38.385 1.00 23.47 102 GLU A N 1
ATOM 833 C CA . GLU A 1 109 ? 45.447 28.030 37.629 1.00 22.79 102 GLU A CA 1
ATOM 834 C C . GLU A 1 109 ? 45.502 29.548 37.530 1.00 24.74 102 GLU A C 1
ATOM 835 O O . GLU A 1 109 ? 45.143 30.133 36.486 1.00 23.79 102 GLU A O 1
ATOM 841 N N . GLU A 1 110 ? 45.979 30.189 38.607 1.00 22.11 103 GLU A N 1
ATOM 842 C CA . GLU A 1 110 ? 45.985 31.671 38.576 1.00 24.57 103 GLU A CA 1
ATOM 843 C C . GLU A 1 110 ? 47.113 32.248 37.709 1.00 26.92 103 GLU A C 1
ATOM 844 O O . GLU A 1 110 ? 47.086 33.439 37.358 1.00 33.17 103 GLU A O 1
ATOM 850 N N . MET A 1 111 ? 48.047 31.390 37.243 1.00 24.30 104 MET A N 1
ATOM 851 C CA . MET A 1 111 ? 49.119 31.827 36.366 1.00 22.53 104 MET A CA 1
ATOM 852 C C . MET A 1 111 ? 48.813 31.746 34.869 1.00 24.66 104 MET A C 1
ATOM 853 O O . MET A 1 111 ? 49.596 32.241 34.083 1.00 24.45 104 MET A O 1
ATOM 858 N N . ALA A 1 112 ? 47.649 31.220 34.450 1.00 24.70 105 ALA A N 1
ATOM 859 C CA . ALA A 1 112 ? 47.360 31.108 32.999 1.00 23.62 105 ALA A CA 1
ATOM 860 C C . ALA A 1 112 ? 47.258 32.517 32.390 1.00 24.35 105 ALA A C 1
ATOM 861 O O . ALA A 1 112 ? 47.660 32.755 31.238 1.00 25.55 105 ALA A O 1
ATOM 863 N N . PHE A 1 113 ? 46.680 33.437 33.139 1.00 23.92 106 PHE A N 1
ATOM 864 C CA . PHE A 1 113 ? 46.625 34.840 32.670 1.00 23.24 106 PHE A CA 1
ATOM 865 C C . PHE A 1 113 ? 46.418 35.752 33.912 1.00 26.37 106 PHE A C 1
ATOM 866 O O . PHE A 1 113 ? 45.294 35.983 34.331 1.00 27.57 106 PHE A O 1
ATOM 874 N N . PRO A 1 114 ? 47.496 36.220 34.507 1.00 26.21 107 PRO A N 1
ATOM 875 C CA . PRO A 1 114 ? 47.398 36.876 35.837 1.00 25.11 107 PRO A CA 1
ATOM 876 C C . PRO A 1 114 ? 47.377 38.407 35.695 1.00 25.11 107 PRO A C 1
ATOM 877 O O . PRO A 1 114 ? 47.252 39.039 36.681 1.00 26.28 107 PRO A O 1
ATOM 881 N N . PHE A 1 115 ? 47.450 38.925 34.479 1.00 22.69 108 PHE A N 1
ATOM 882 C CA . PHE A 1 115 ? 47.696 40.380 34.211 1.00 26.81 108 PHE A CA 1
ATOM 883 C C . PHE A 1 115 ? 46.592 41.291 34.721 1.00 32.28 108 PHE A C 1
ATOM 884 O O . PHE A 1 115 ? 46.901 42.424 35.095 1.00 32.40 108 PHE A O 1
ATOM 892 N N . SER A 1 116 ? 45.357 40.823 34.713 1.00 32.91 109 SER A N 1
ATOM 893 C CA . SER A 1 116 ? 44.257 41.689 35.157 1.00 32.49 109 SER A CA 1
ATOM 894 C C . SER A 1 116 ? 43.900 41.481 36.616 1.00 36.94 109 SER A C 1
ATOM 895 O O . SER A 1 116 ? 43.690 42.439 37.356 1.00 38.77 109 SER A O 1
ATOM 898 N N . LYS A 1 117 ? 43.895 40.246 37.053 1.00 32.20 110 LYS A N 1
ATOM 899 C CA . LYS A 1 117 ? 43.512 39.902 38.411 1.00 36.44 110 LYS A CA 1
ATOM 900 C C . LYS A 1 117 ? 44.583 40.159 39.430 1.00 35.78 110 LYS A C 1
ATOM 901 O O . LYS A 1 117 ? 44.258 40.526 40.571 1.00 30.44 110 LYS A O 1
ATOM 907 N N . ASP A 1 118 ? 45.848 39.921 39.062 1.00 33.47 111 ASP A N 1
ATOM 908 C CA . ASP A 1 118 ? 46.963 40.048 39.974 1.00 31.76 111 ASP A CA 1
ATOM 909 C C . ASP A 1 118 ? 48.073 40.858 39.286 1.00 29.14 111 ASP A C 1
ATOM 910 O O . ASP A 1 118 ? 49.216 40.355 39.107 1.00 29.34 111 ASP A O 1
ATOM 915 N N . PRO A 1 119 ? 47.769 42.119 38.892 1.00 28.70 112 PRO A N 1
ATOM 916 C CA . PRO A 1 119 ? 48.713 42.867 38.053 1.00 30.97 112 PRO A CA 1
ATOM 917 C C . PRO A 1 119 ? 50.085 43.122 38.728 1.00 29.48 112 PRO A C 1
ATOM 918 O O . PRO A 1 119 ? 51.096 43.139 38.035 1.00 28.88 112 PRO A O 1
ATOM 922 N N . LYS A 1 120 ? 50.147 43.259 40.046 1.00 31.18 113 LYS A N 1
ATOM 923 C CA . LYS A 1 120 ? 51.432 43.565 40.678 1.00 34.14 113 LYS A CA 1
ATOM 924 C C . LYS A 1 120 ? 52.336 42.320 40.650 1.00 28.99 113 LYS A C 1
ATOM 925 O O . LYS A 1 120 ? 53.535 42.399 40.294 1.00 28.48 113 LYS A O 1
ATOM 929 N N . ALA A 1 121 ? 51.739 41.201 40.999 1.00 29.96 114 ALA A N 1
ATOM 930 C CA . ALA A 1 121 ? 52.467 39.898 40.972 1.00 30.18 114 ALA A CA 1
ATOM 931 C C . ALA A 1 121 ? 52.876 39.576 39.517 1.00 27.19 114 ALA A C 1
ATOM 932 O O . ALA A 1 121 ? 54.023 39.135 39.259 1.00 29.10 114 ALA A O 1
ATOM 934 N N . ALA A 1 122 ? 51.990 39.835 38.572 1.00 24.25 115 ALA A N 1
ATOM 935 C CA . ALA A 1 122 ? 52.337 39.577 37.128 1.00 26.89 115 ALA A CA 1
ATOM 936 C C . ALA A 1 122 ? 53.516 40.369 36.684 1.00 30.11 115 ALA A C 1
ATOM 937 O O . ALA A 1 122 ? 54.420 39.878 36.044 1.00 27.13 115 ALA A O 1
ATOM 939 N N . ASN A 1 123 ? 53.502 41.662 37.053 1.00 28.85 116 ASN A N 1
ATOM 940 C CA . ASN A 1 123 ? 54.562 42.528 36.655 1.00 28.77 116 ASN A CA 1
ATOM 941 C C . ASN A 1 123 ? 55.848 42.127 37.363 1.00 26.24 116 ASN A C 1
ATOM 942 O O . ASN A 1 123 ? 56.911 42.185 36.774 1.00 26.81 116 ASN A O 1
ATOM 947 N N . GLU A 1 124 ? 55.762 41.685 38.582 1.00 26.36 117 GLU A N 1
ATOM 948 C CA . GLU A 1 124 ? 56.975 41.302 39.298 1.00 30.21 117 GLU A CA 1
ATOM 949 C C . GLU A 1 124 ? 57.636 40.062 38.609 1.00 29.06 117 GLU A C 1
ATOM 950 O O . GLU A 1 124 ? 58.811 40.066 38.275 1.00 26.01 117 GLU A O 1
ATOM 956 N N . ILE A 1 125 ? 56.794 39.111 38.271 1.00 24.57 118 ILE A N 1
ATOM 957 C CA . ILE A 1 125 ? 57.258 37.924 37.562 1.00 26.32 118 ILE A CA 1
ATOM 958 C C . ILE A 1 125 ? 57.811 38.276 36.213 1.00 23.83 118 ILE A C 1
ATOM 959 O O . ILE A 1 125 ? 58.931 37.843 35.896 1.00 23.54 118 ILE A O 1
ATOM 964 N N . ASP A 1 126 ? 57.103 39.071 35.425 1.00 24.51 119 ASP A N 1
ATOM 965 C CA . ASP A 1 126 ? 57.528 39.439 34.071 1.00 23.98 119 ASP A CA 1
ATOM 966 C C . ASP A 1 126 ? 58.890 40.180 34.146 1.00 26.48 119 ASP A C 1
ATOM 967 O O . ASP A 1 126 ? 59.786 39.944 33.331 1.00 24.10 119 ASP A O 1
ATOM 972 N N . THR A 1 127 ? 59.010 41.018 35.168 1.00 25.97 120 THR A N 1
ATOM 973 C CA . THR A 1 127 ? 60.212 41.826 35.310 1.00 25.60 120 THR A CA 1
ATOM 974 C C . THR A 1 127 ? 61.417 40.951 35.659 1.00 24.91 120 THR A C 1
ATOM 975 O O . THR A 1 127 ? 62.505 41.158 35.049 1.00 26.54 120 THR A O 1
ATOM 979 N N . VAL A 1 128 ? 61.269 40.021 36.628 1.00 23.08 121 VAL A N 1
ATOM 980 C CA . VAL A 1 128 ? 62.349 39.152 36.998 1.00 25.50 121 VAL A CA 1
ATOM 981 C C . VAL A 1 128 ? 62.730 38.296 35.778 1.00 26.37 121 VAL A C 1
ATOM 982 O O . VAL A 1 128 ? 63.917 38.087 35.459 1.00 23.55 121 VAL A O 1
ATOM 986 N N . ALA A 1 129 ? 61.701 37.769 35.103 1.00 23.71 122 ALA A N 1
ATOM 987 C CA . ALA A 1 129 ? 61.980 36.930 33.906 1.00 26.78 122 ALA A CA 1
ATOM 988 C C . ALA A 1 129 ? 62.809 37.674 32.881 1.00 26.19 122 ALA A C 1
ATOM 989 O O . ALA A 1 129 ? 63.830 37.189 32.399 1.00 23.90 122 ALA A O 1
ATOM 991 N N . LYS A 1 130 ? 62.407 38.890 32.556 1.00 22.12 123 LYS A N 1
ATOM 992 C CA . LYS A 1 130 ? 63.119 39.656 31.598 1.00 25.74 123 LYS A CA 1
ATOM 993 C C . LYS A 1 130 ? 64.552 40.004 32.079 1.00 26.60 123 LYS A C 1
ATOM 994 O O . LYS A 1 130 ? 65.496 39.965 31.302 1.00 26.92 123 LYS A O 1
ATOM 1000 N N . ASP A 1 131 ? 64.686 40.338 33.336 1.00 27.54 124 ASP A N 1
ATOM 1001 C CA . ASP A 1 131 ? 65.979 40.677 33.888 1.00 28.40 124 ASP A CA 1
ATOM 1002 C C . ASP A 1 131 ? 66.945 39.498 33.837 1.00 29.56 124 ASP A C 1
ATOM 1003 O O . ASP A 1 131 ? 68.155 39.678 33.886 1.00 27.42 124 ASP A O 1
ATOM 1008 N N . HIS A 1 132 ? 66.402 38.271 33.821 1.00 24.95 125 HIS A N 1
ATOM 1009 C CA . HIS A 1 132 ? 67.244 37.059 33.754 1.00 24.91 125 HIS A CA 1
ATOM 1010 C C . HIS A 1 132 ? 67.124 36.321 32.420 1.00 25.95 125 HIS A C 1
ATOM 1011 O O . HIS A 1 132 ? 67.711 35.269 32.251 1.00 25.56 125 HIS A O 1
ATOM 1018 N N . ASN A 1 133 ? 66.531 36.965 31.429 1.00 22.37 126 ASN A N 1
ATOM 1019 C CA . ASN A 1 133 ? 66.461 36.493 30.063 1.00 24.00 126 ASN A CA 1
ATOM 1020 C C . ASN A 1 133 ? 65.895 35.068 30.016 1.00 24.86 126 ASN A C 1
ATOM 1021 O O . ASN A 1 133 ? 66.380 34.247 29.247 1.00 22.94 126 ASN A O 1
ATOM 1026 N N . VAL A 1 134 ? 64.864 34.865 30.847 1.00 25.14 127 VAL A N 1
ATOM 1027 C CA . VAL A 1 134 ? 64.122 33.620 30.847 1.00 23.74 127 VAL A CA 1
ATOM 1028 C C . VAL A 1 134 ? 62.641 33.815 30.702 1.00 24.42 127 VAL A C 1
ATOM 1029 O O . VAL A 1 134 ? 62.103 34.962 30.748 1.00 23.61 127 VAL A O 1
ATOM 1033 N N . SER A 1 135 ? 61.930 32.710 30.472 1.00 22.80 128 SER A N 1
ATOM 1034 C CA . SER A 1 135 ? 60.523 32.770 30.158 1.00 22.34 128 SER A CA 1
ATOM 1035 C C . SER A 1 135 ? 59.681 31.970 31.160 1.00 22.71 128 SER A C 1
ATOM 1036 O O . SER A 1 135 ? 60.189 30.975 31.716 1.00 24.41 128 SER A O 1
ATOM 1039 N N . VAL A 1 136 ? 58.411 32.390 31.382 1.00 21.30 129 VAL A N 1
ATOM 1040 C CA . VAL A 1 136 ? 57.514 31.682 32.234 1.00 22.86 129 VAL A CA 1
ATOM 1041 C C . VAL A 1 136 ? 56.203 31.520 31.515 1.00 23.53 129 VAL A C 1
ATOM 1042 O O . VAL A 1 136 ? 55.747 32.466 30.883 1.00 24.35 129 VAL A O 1
ATOM 1046 N N . LEU A 1 137 ? 55.608 30.341 31.627 1.00 21.02 130 LEU A N 1
ATOM 1047 C CA . LEU A 1 137 ? 54.265 30.084 31.081 1.00 21.52 130 LEU A CA 1
ATOM 1048 C C . LEU A 1 137 ? 53.400 29.359 32.065 1.00 23.60 130 LEU A C 1
ATOM 1049 O O . LEU A 1 137 ? 53.850 28.400 32.685 1.00 22.61 130 LEU A O 1
ATOM 1054 N N . GLY A 1 138 ? 52.166 29.797 32.237 1.00 20.61 131 GLY A N 1
ATOM 1055 C CA . GLY A 1 138 ? 51.163 28.990 32.938 1.00 22.27 131 GLY A CA 1
ATOM 1056 C C . GLY A 1 138 ? 50.258 28.276 31.922 1.00 23.15 131 GLY A C 1
ATOM 1057 O O . GLY A 1 138 ? 49.855 28.870 30.936 1.00 23.84 131 GLY A O 1
ATOM 1058 N N . THR A 1 139 ? 50.017 26.971 32.119 1.00 21.45 132 THR A N 1
ATOM 1059 C CA . THR A 1 139 ? 49.284 26.167 31.167 1.00 23.42 132 THR A CA 1
ATOM 1060 C C . THR A 1 139 ? 48.517 25.102 31.923 1.00 23.01 132 THR A C 1
ATOM 1061 O O . THR A 1 139 ? 48.470 25.147 33.194 1.00 22.88 132 THR A O 1
ATOM 1065 N N . GLY A 1 140 ? 47.826 24.263 31.168 1.00 21.90 133 GLY A N 1
ATOM 1066 C CA . GLY A 1 140 ? 46.952 23.254 31.725 1.00 21.26 133 GLY A CA 1
ATOM 1067 C C . GLY A 1 140 ? 45.785 23.023 30.808 1.00 22.89 133 GLY A C 1
ATOM 1068 O O . GLY A 1 140 ? 45.627 23.703 29.793 1.00 23.26 133 GLY A O 1
ATOM 1069 N N . VAL A 1 141 ? 44.938 22.053 31.170 1.00 22.79 134 VAL A N 1
ATOM 1070 C CA . VAL A 1 141 ? 43.749 21.845 30.400 1.00 22.90 134 VAL A CA 1
ATOM 1071 C C . VAL A 1 141 ? 42.743 22.946 30.612 1.00 23.22 134 VAL A C 1
ATOM 1072 O O . VAL A 1 141 ? 42.052 23.362 29.684 1.00 20.80 134 VAL A O 1
ATOM 1076 N N . ASN A 1 142 ? 42.578 23.335 31.856 1.00 22.36 135 ASN A N 1
ATOM 1077 C CA . ASN A 1 142 ? 41.553 24.348 32.193 1.00 20.72 135 ASN A CA 1
ATOM 1078 C C . ASN A 1 142 ? 41.810 24.975 33.538 1.00 23.11 135 ASN A C 1
ATOM 1079 O O . ASN A 1 142 ? 41.532 24.345 34.565 1.00 23.15 135 ASN A O 1
ATOM 1084 N N . PRO A 1 143 ? 42.340 26.240 33.590 1.00 23.35 136 PRO A N 1
ATOM 1085 C CA . PRO A 1 143 ? 42.739 27.075 32.468 1.00 23.71 136 PRO A CA 1
ATOM 1086 C C . PRO A 1 143 ? 43.997 26.599 31.740 1.00 25.65 136 PRO A C 1
ATOM 1087 O O . PRO A 1 143 ? 44.804 25.797 32.288 1.00 23.85 136 PRO A O 1
ATOM 1091 N N . GLY A 1 144 ? 44.107 27.070 30.492 1.00 22.98 137 GLY A N 1
ATOM 1092 C CA . GLY A 1 144 ? 45.277 26.897 29.677 1.00 21.08 137 GLY A CA 1
ATOM 1093 C C . GLY A 1 144 ? 44.907 26.291 28.310 1.00 20.61 137 GLY A C 1
ATOM 1094 O O . GLY A 1 144 ? 45.660 26.367 27.366 1.00 22.73 137 GLY A O 1
ATOM 1095 N N . PHE A 1 145 ? 43.736 25.640 28.178 1.00 20.19 138 PHE A N 1
ATOM 1096 C CA . PHE A 1 145 ? 43.382 25.020 26.891 1.00 22.62 138 PHE A CA 1
ATOM 1097 C C . PHE A 1 145 ? 41.915 25.105 26.499 1.00 21.82 138 PHE A C 1
ATOM 1098 O O . PHE A 1 145 ? 41.577 25.888 25.642 1.00 22.21 138 PHE A O 1
ATOM 1106 N N . VAL A 1 146 ? 41.032 24.310 27.087 1.00 22.52 139 VAL A N 1
ATOM 1107 C CA . VAL A 1 146 ? 39.727 24.155 26.589 1.00 22.58 139 VAL A CA 1
ATOM 1108 C C . VAL A 1 146 ? 38.842 25.425 26.564 1.00 23.90 139 VAL A C 1
ATOM 1109 O O . VAL A 1 146 ? 38.157 25.637 25.611 1.00 24.28 139 VAL A O 1
ATOM 1113 N N . LEU A 1 147 ? 38.915 26.229 27.618 1.00 21.89 140 LEU A N 1
ATOM 1114 C CA . LEU A 1 147 ? 38.130 27.430 27.728 1.00 21.81 140 LEU A CA 1
ATOM 1115 C C . LEU A 1 147 ? 38.941 28.703 27.495 1.00 23.75 140 LEU A C 1
ATOM 1116 O O . LEU A 1 147 ? 38.538 29.787 27.947 1.00 25.39 140 LEU A O 1
ATOM 1121 N N . ASP A 1 148 ? 40.095 28.613 26.824 1.00 23.15 141 ASP A N 1
ATOM 1122 C CA . ASP A 1 148 ? 40.858 29.812 26.497 1.00 22.06 141 ASP A CA 1
ATOM 1123 C C . ASP A 1 148 ? 41.614 29.558 25.147 1.00 21.61 141 ASP A C 1
ATOM 1124 O O . ASP A 1 148 ? 41.074 29.859 24.096 1.00 22.41 141 ASP A O 1
ATOM 1129 N N . THR A 1 149 ? 42.748 28.873 25.188 1.00 20.57 142 THR A N 1
ATOM 1130 C CA . THR A 1 149 ? 43.547 28.665 23.991 1.00 21.22 142 THR A CA 1
ATOM 1131 C C . THR A 1 149 ? 42.697 28.141 22.823 1.00 20.20 142 THR A C 1
ATOM 1132 O O . THR A 1 149 ? 42.830 28.573 21.667 1.00 21.47 142 THR A O 1
ATOM 1136 N N . LEU A 1 150 ? 41.921 27.068 23.070 1.00 21.51 143 LEU A N 1
ATOM 1137 C CA . LEU A 1 150 ? 41.159 26.472 22.032 1.00 24.85 143 LEU A CA 1
ATOM 1138 C C . LEU A 1 150 ? 40.075 27.366 21.443 1.00 23.04 143 LEU A C 1
ATOM 1139 O O . LEU A 1 150 ? 39.912 27.462 20.237 1.00 23.38 143 LEU A O 1
ATOM 1144 N N . ILE A 1 151 ? 39.382 28.064 22.337 1.00 22.01 144 ILE A N 1
ATOM 1145 C CA . ILE A 1 151 ? 38.395 29.059 21.924 1.00 22.30 144 ILE A CA 1
ATOM 1146 C C . ILE A 1 151 ? 39.036 30.117 21.009 1.00 21.66 144 ILE A C 1
ATOM 1147 O O . ILE A 1 151 ? 38.500 30.436 19.913 1.00 23.19 1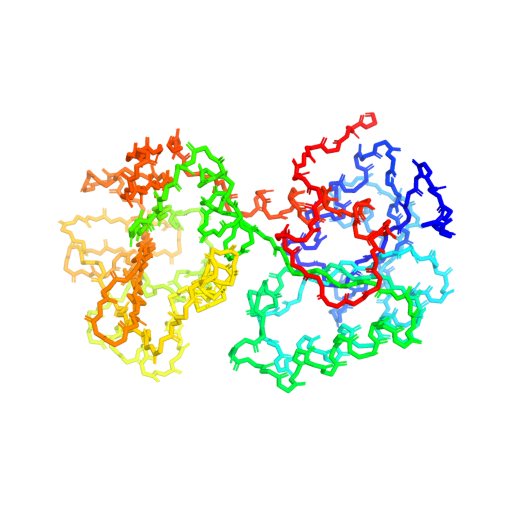44 ILE A O 1
ATOM 1152 N N . ILE A 1 152 ? 40.162 30.671 21.483 1.00 20.77 145 ILE A N 1
ATOM 1153 C CA . ILE A 1 152 ? 40.856 31.713 20.812 1.00 23.05 145 ILE A CA 1
ATOM 1154 C C . ILE A 1 152 ? 41.232 31.216 19.385 1.00 22.83 145 ILE A C 1
ATOM 1155 O O . ILE A 1 152 ? 41.076 31.883 18.360 1.00 22.99 145 ILE A O 1
ATOM 1160 N N . THR A 1 153 ? 41.802 29.997 19.347 1.00 22.70 146 THR A N 1
ATOM 1161 C CA . THR A 1 153 ? 42.201 29.415 18.099 1.00 23.13 146 THR A CA 1
ATOM 1162 C C . THR A 1 153 ? 41.082 29.348 17.083 1.00 21.56 146 THR A C 1
ATOM 1163 O O . THR A 1 153 ? 41.259 29.670 15.882 1.00 23.31 146 THR A O 1
ATOM 1167 N N . LEU A 1 154 ? 39.920 28.909 17.525 1.00 22.50 147 LEU A N 1
ATOM 1168 C CA . LEU A 1 154 ? 38.732 28.843 16.656 1.00 23.29 147 LEU A CA 1
ATOM 1169 C C . LEU A 1 154 ? 38.327 30.190 16.070 1.00 24.89 147 LEU A C 1
ATOM 1170 O O . LEU A 1 154 ? 37.899 30.240 14.886 1.00 24.79 147 LEU A O 1
ATOM 1175 N N . THR A 1 155 ? 38.508 31.286 16.833 1.00 23.13 148 THR A N 1
ATOM 1176 C CA . THR A 1 155 ? 38.195 32.619 16.336 1.00 22.89 148 THR A CA 1
ATOM 1177 C C . THR A 1 155 ? 39.086 32.999 15.192 1.00 23.32 148 THR A C 1
ATOM 1178 O O . THR A 1 155 ? 38.798 33.938 14.498 1.00 22.68 148 THR A O 1
ATOM 1182 N N . GLY A 1 156 ? 40.221 32.308 15.016 1.00 23.08 149 GLY A N 1
ATOM 1183 C CA . GLY A 1 156 ? 41.095 32.597 13.895 1.00 22.95 149 GLY A CA 1
ATOM 1184 C C . GLY A 1 156 ? 40.502 32.388 12.519 1.00 21.09 149 GLY A C 1
ATOM 1185 O O . GLY A 1 156 ? 40.985 32.960 11.537 1.00 21.91 149 GLY A O 1
ATOM 1186 N N . ILE A 1 157 ? 39.401 31.684 12.401 1.00 21.07 150 ILE A N 1
ATOM 1187 C CA . ILE A 1 157 ? 38.663 31.570 11.152 1.00 20.69 150 ILE A CA 1
ATOM 1188 C C . ILE A 1 157 ? 37.390 32.470 11.107 1.00 21.38 150 ILE A C 1
ATOM 1189 O O . ILE A 1 157 ? 36.525 32.280 10.192 1.00 24.86 150 ILE A O 1
ATOM 1194 N N . CYS A 1 158 ? 37.321 33.423 12.022 1.00 23.64 151 CYS A N 1
ATOM 1195 C CA . CYS A 1 158 ? 36.207 34.399 12.055 1.00 24.29 151 CYS A CA 1
ATOM 1196 C C . CYS A 1 158 ? 36.588 35.735 11.488 1.00 26.37 151 CYS A C 1
ATOM 1197 O O . CYS A 1 158 ? 37.650 36.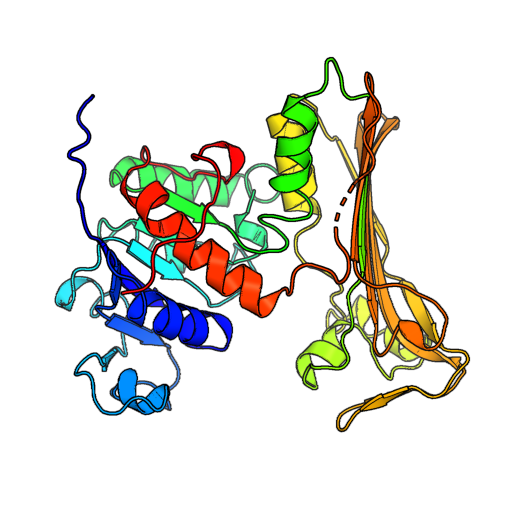324 11.773 1.00 23.93 151 CYS A O 1
ATOM 1200 N N . LEU A 1 159 ? 35.629 36.306 10.759 1.00 23.59 152 LEU A N 1
ATOM 1201 C CA . LEU A 1 159 ? 35.733 37.725 10.404 1.00 23.39 152 LEU A CA 1
ATOM 1202 C C . LEU A 1 159 ? 35.528 38.638 11.574 1.00 26.39 152 LEU A C 1
ATOM 1203 O O . LEU A 1 159 ? 36.236 39.661 11.705 1.00 28.33 152 LEU A O 1
ATOM 1208 N N . ASN A 1 160 ? 34.568 38.310 12.439 1.00 27.38 153 ASN A N 1
ATOM 1209 C CA A ASN A 1 160 ? 34.414 39.073 13.671 0.50 27.23 153 ASN A CA 1
ATOM 1210 C CA B ASN A 1 160 ? 34.225 39.144 13.606 0.50 29.51 153 ASN A CA 1
ATOM 1211 C C . ASN A 1 160 ? 33.621 38.198 14.642 1.00 27.05 153 ASN A C 1
ATOM 1212 O O . ASN A 1 160 ? 32.966 37.252 14.258 1.00 28.55 153 ASN A O 1
ATOM 1221 N N . VAL A 1 161 ? 33.830 38.467 15.901 1.00 25.84 154 VAL A N 1
ATOM 1222 C CA . VAL A 1 161 ? 33.278 37.720 17.020 1.00 25.32 154 VAL A CA 1
ATOM 1223 C C . VAL A 1 161 ? 32.424 38.724 17.812 1.00 26.32 154 VAL A C 1
ATOM 1224 O O . VAL A 1 161 ? 32.976 39.770 18.220 1.00 29.56 154 VAL A O 1
ATOM 1228 N N . GLN A 1 162 ? 31.171 38.354 18.061 1.00 27.36 155 GLN A N 1
ATOM 1229 C CA . GLN A 1 162 ? 30.241 39.124 18.964 1.00 28.83 155 GLN A CA 1
ATOM 1230 C C . GLN A 1 162 ? 30.259 38.645 20.372 1.00 28.35 155 GLN A C 1
ATOM 1231 O O . GLN A 1 162 ? 30.262 39.449 21.333 1.00 27.19 155 GLN A O 1
ATOM 1237 N N . ARG A 1 163 ? 30.208 37.342 20.541 1.00 26.16 156 ARG A N 1
ATOM 1238 C CA . ARG A 1 163 ? 30.123 36.799 21.923 1.00 24.12 156 ARG A CA 1
ATOM 1239 C C . ARG A 1 163 ? 30.529 35.317 21.900 1.00 26.79 156 ARG A C 1
ATOM 1240 O O . ARG A 1 163 ? 30.449 34.665 20.869 1.00 25.82 156 ARG A O 1
ATOM 1243 N N . ILE A 1 164 ? 30.907 34.825 23.063 1.00 24.58 157 ILE A N 1
ATOM 1244 C CA . ILE A 1 164 ? 31.364 33.438 23.205 1.00 23.80 157 ILE A CA 1
ATOM 1245 C C . ILE A 1 164 ? 30.615 32.804 24.340 1.00 24.11 157 ILE A C 1
ATOM 1246 O O . ILE A 1 164 ? 30.404 33.437 25.367 1.00 23.01 157 ILE A O 1
ATOM 1251 N N . LYS A 1 165 ? 30.236 31.538 24.163 1.00 24.73 158 LYS A N 1
ATOM 1252 C CA . LYS A 1 165 ? 29.681 30.723 25.202 1.00 22.95 158 LYS A CA 1
ATOM 1253 C C . LYS A 1 165 ? 30.345 29.373 25.128 1.00 24.04 158 LYS A C 1
ATOM 1254 O O . LYS A 1 165 ? 30.514 28.820 24.045 1.00 27.21 158 LYS A O 1
ATOM 1260 N N . ALA A 1 166 ? 30.813 28.911 26.271 1.00 22.11 159 ALA A N 1
ATOM 1261 C CA . ALA A 1 166 ? 31.532 27.616 26.318 1.00 22.86 159 ALA A CA 1
ATOM 1262 C C . ALA A 1 166 ? 31.289 26.911 27.583 1.00 24.61 159 ALA A C 1
ATOM 1263 O O . ALA A 1 166 ? 31.087 27.541 28.616 1.00 25.40 159 ALA A O 1
ATOM 1265 N N . ALA A 1 167 ? 31.291 25.572 27.498 1.00 21.90 160 ALA A N 1
ATOM 1266 C CA . ALA A 1 167 ? 31.022 24.756 28.685 1.00 22.59 160 ALA A CA 1
ATOM 1267 C C . ALA A 1 167 ? 31.951 23.537 28.684 1.00 23.63 160 ALA A C 1
ATOM 1268 O O . ALA A 1 167 ? 32.278 22.923 27.621 1.00 24.45 160 ALA A O 1
ATOM 1270 N N . ARG A 1 168 ? 32.366 23.171 29.856 1.00 22.49 161 ARG A N 1
ATOM 1271 C CA . ARG A 1 168 ? 33.105 21.930 30.086 1.00 22.50 161 ARG A CA 1
ATOM 1272 C C . ARG A 1 168 ? 32.344 21.172 31.112 1.00 26.23 161 ARG A C 1
ATOM 1273 O O . ARG A 1 168 ? 32.133 21.691 32.263 1.00 23.07 161 ARG A O 1
ATOM 1281 N N . ILE A 1 169 ? 31.945 19.944 30.741 1.00 24.64 162 ILE A N 1
ATOM 1282 C CA . ILE A 1 169 ? 31.140 19.042 31.565 1.00 25.25 162 ILE A CA 1
ATOM 1283 C C . ILE A 1 169 ? 31.912 17.808 31.795 1.00 24.94 162 ILE A C 1
ATOM 1284 O O . ILE A 1 169 ? 32.211 17.104 30.864 1.00 25.48 162 ILE A O 1
ATOM 1289 N N . ASN A 1 170 ? 32.310 17.555 33.044 1.00 23.85 163 ASN A N 1
ATOM 1290 C CA . ASN A 1 170 ? 33.110 16.430 33.371 1.00 23.13 163 ASN A CA 1
ATOM 1291 C C . ASN A 1 170 ? 32.347 15.435 34.267 1.00 25.81 163 ASN A C 1
ATOM 1292 O O . ASN A 1 170 ? 31.183 15.618 34.582 1.00 27.49 163 ASN A O 1
ATOM 1297 N N . ASP A 1 171 ? 33.015 14.333 34.653 1.00 27.68 164 ASP A N 1
ATOM 1298 C CA . ASP A 1 171 ? 32.508 13.357 35.577 1.00 25.30 164 ASP A CA 1
ATOM 1299 C C . ASP A 1 171 ? 33.484 13.220 36.723 1.00 26.37 164 ASP A C 1
ATOM 1300 O O . ASP A 1 171 ? 34.684 12.910 36.515 1.00 26.92 164 ASP A O 1
ATOM 1305 N N . LEU A 1 172 ? 33.022 13.510 37.926 1.00 25.28 165 LEU A N 1
ATOM 1306 C CA . LEU A 1 172 ? 33.906 13.510 39.099 1.00 25.47 165 LEU A CA 1
ATOM 1307 C C . LEU A 1 172 ? 34.135 12.101 39.626 1.00 24.80 165 LEU A C 1
ATOM 1308 O O . LEU A 1 172 ? 34.852 11.961 40.603 1.00 27.26 165 LEU A O 1
ATOM 1313 N N . SER A 1 173 ? 33.358 11.128 39.109 1.00 26.07 166 SER A N 1
ATOM 1314 C CA . SER A 1 173 ? 33.364 9.763 39.673 1.00 28.63 166 SER A CA 1
ATOM 1315 C C . SER A 1 173 ? 34.730 9.128 39.875 1.00 30.83 166 SER A C 1
ATOM 1316 O O . SER A 1 173 ? 34.883 8.315 40.810 1.00 30.81 166 SER A O 1
ATOM 1319 N N . PRO A 1 174 ? 35.701 9.424 38.992 1.00 27.76 167 PRO A N 1
ATOM 1320 C CA . PRO A 1 174 ? 37.020 8.783 39.197 1.00 31.29 167 PRO A CA 1
ATOM 1321 C C . PRO A 1 174 ? 37.732 9.212 40.424 1.00 29.68 167 PRO A C 1
ATOM 1322 O O . PRO A 1 174 ? 38.695 8.551 40.798 1.00 30.87 167 PRO A O 1
ATOM 1326 N N . PHE A 1 175 ? 37.396 10.364 41.009 1.00 29.26 168 PHE A N 1
ATOM 1327 C CA . PHE A 1 175 ? 38.270 11.027 41.932 1.00 28.51 168 PHE A CA 1
ATOM 1328 C C . PHE A 1 175 ? 38.107 10.697 43.365 1.00 34.51 168 PHE A C 1
ATOM 1329 O O . PHE A 1 175 ? 37.218 9.964 43.745 1.00 32.49 168 PHE A O 1
ATOM 1337 N N . GLY A 1 176 ? 39.106 11.118 44.117 1.00 32.89 169 GLY A N 1
ATOM 1338 C CA . GLY A 1 176 ? 39.141 10.891 45.522 1.00 33.85 169 GLY A CA 1
ATOM 1339 C C . GLY A 1 176 ? 38.400 11.907 46.387 1.00 33.63 169 GLY A C 1
ATOM 1340 O O . GLY A 1 176 ? 37.826 12.874 45.921 1.00 32.37 169 GLY A O 1
ATOM 1341 N N . PRO A 1 177 ? 38.407 11.681 47.708 1.00 33.45 170 PRO A N 1
ATOM 1342 C CA . PRO A 1 177 ? 37.589 12.417 48.627 1.00 35.21 170 PRO A CA 1
ATOM 1343 C C . PRO A 1 177 ? 37.874 13.896 48.666 1.00 35.74 170 PRO A C 1
ATOM 1344 O O . PRO A 1 177 ? 36.965 14.700 48.907 1.00 33.70 170 PRO A O 1
ATOM 1348 N N . THR A 1 178 ? 39.112 14.301 48.402 1.00 32.19 171 THR A N 1
ATOM 1349 C CA . THR A 1 178 ? 39.397 15.753 48.420 1.00 35.31 171 THR A CA 1
ATOM 1350 C C . THR A 1 178 ? 38.707 16.494 47.304 1.00 33.12 171 THR A C 1
ATOM 1351 O O . THR A 1 178 ? 38.164 17.598 47.517 1.00 32.06 171 THR A O 1
ATOM 1355 N N . VAL A 1 179 ? 38.768 15.908 46.102 1.00 32.39 172 VAL A N 1
ATOM 1356 C CA . VAL A 1 179 ? 37.999 16.476 44.960 1.00 31.34 172 VAL A CA 1
ATOM 1357 C C . VAL A 1 179 ? 36.486 16.518 45.243 1.00 31.67 172 VAL A C 1
ATOM 1358 O O . VAL A 1 179 ? 35.827 17.526 45.000 1.00 31.67 172 VAL A O 1
ATOM 1362 N N . MET A 1 180 ? 35.960 15.447 45.806 1.00 31.37 173 MET A N 1
ATOM 1363 C CA . MET A 1 180 ? 34.540 15.341 46.091 1.00 32.35 173 MET A CA 1
ATOM 1364 C C . MET A 1 180 ? 34.180 16.487 47.037 1.00 36.27 173 MET A C 1
ATOM 1365 O O . MET A 1 180 ? 33.227 17.223 46.833 1.00 29.51 173 MET A O 1
ATOM 1370 N N . GLU A 1 181 ? 34.994 16.686 48.053 1.00 32.99 174 GLU A N 1
ATOM 1371 C CA . GLU A 1 181 ? 34.730 17.810 48.953 1.00 32.71 174 GLU A CA 1
ATOM 1372 C C . GLU A 1 181 ? 34.763 19.168 48.301 1.00 30.68 174 GLU A C 1
ATOM 1373 O O . GLU A 1 181 ? 33.910 20.032 48.605 1.00 29.10 174 GLU A O 1
ATOM 1379 N N . THR A 1 182 ? 35.759 19.430 47.427 1.00 28.21 175 THR A N 1
ATOM 1380 C CA . THR A 1 182 ? 35.837 20.755 46.830 1.00 31.95 175 THR A CA 1
ATOM 1381 C C . THR A 1 182 ? 34.699 21.131 45.915 1.00 29.67 175 THR A C 1
ATOM 1382 O O . THR A 1 182 ? 34.478 22.316 45.590 1.00 31.01 175 THR A O 1
ATOM 1386 N N . GLN A 1 183 ? 33.918 20.123 45.463 1.00 29.03 176 GLN A N 1
ATOM 1387 C CA . GLN A 1 183 ? 32.775 20.334 44.621 1.00 28.78 176 GLN A CA 1
ATOM 1388 C C . GLN A 1 183 ? 31.470 20.058 45.348 1.00 28.08 176 GLN A C 1
ATOM 1389 O O . GLN A 1 183 ? 30.386 20.116 44.772 1.00 24.84 176 GLN A O 1
ATOM 1395 N N . GLY A 1 184 ? 31.549 19.807 46.656 1.00 26.89 177 GLY A N 1
ATOM 1396 C CA . GLY A 1 184 ? 30.334 19.666 47.443 1.00 26.92 177 GLY A CA 1
ATOM 1397 C C . GLY A 1 184 ? 29.613 18.342 47.210 1.00 26.21 177 GLY A C 1
ATOM 1398 O O . GLY A 1 184 ? 28.429 18.225 47.512 1.00 26.54 177 GLY A O 1
ATOM 1399 N N . VAL A 1 185 ? 30.314 17.342 46.677 1.00 26.34 178 VAL A N 1
ATOM 1400 C CA . VAL A 1 185 ? 29.600 16.105 46.380 1.00 24.00 178 VAL A CA 1
ATOM 1401 C C . VAL A 1 185 ? 29.194 15.382 47.683 1.00 27.28 178 VAL A C 1
ATOM 1402 O O . VAL A 1 185 ? 30.017 15.228 48.580 1.00 26.49 178 VAL A O 1
ATOM 1406 N N . GLY A 1 186 ? 27.977 14.913 47.781 1.00 25.21 179 GLY A N 1
ATOM 1407 C CA . GLY A 1 186 ? 27.564 14.164 48.964 1.00 27.47 179 GLY A CA 1
ATOM 1408 C C . GLY A 1 186 ? 27.084 15.062 50.090 1.00 27.78 179 GLY A C 1
ATOM 1409 O O . GLY A 1 186 ? 26.805 14.586 51.184 1.00 30.76 179 GLY A O 1
ATOM 1410 N N . THR A 1 187 ? 26.868 16.332 49.816 1.00 23.98 180 THR A N 1
ATOM 1411 C CA . THR A 1 187 ? 26.371 17.285 50.831 1.00 23.62 180 THR A CA 1
ATOM 1412 C C . THR A 1 187 ? 24.874 17.453 50.697 1.00 26.06 180 THR A C 1
ATOM 1413 O O . THR A 1 187 ? 24.253 17.056 49.734 1.00 23.72 180 THR A O 1
ATOM 1417 N N . THR A 1 188 ? 24.275 17.955 51.764 1.00 24.10 181 THR A N 1
ATOM 1418 C CA . THR A 1 188 ? 22.934 18.533 51.707 1.00 27.05 181 THR A CA 1
ATOM 1419 C C . THR A 1 188 ? 23.023 19.977 51.226 1.00 27.37 181 THR A C 1
ATOM 1420 O O . THR A 1 188 ? 24.023 20.608 51.338 1.00 27.21 181 THR A O 1
ATOM 1424 N N . PRO A 1 189 ? 21.931 20.534 50.716 1.00 28.40 182 PRO A N 1
ATOM 1425 C CA . PRO A 1 189 ? 21.992 21.974 50.359 1.00 29.76 182 PRO A CA 1
ATOM 1426 C C . PRO A 1 189 ? 22.490 22.934 51.409 1.00 28.76 182 PRO A C 1
ATOM 1427 O O . PRO A 1 189 ? 23.232 23.876 51.108 1.00 26.55 182 PRO A O 1
ATOM 1431 N N . GLU A 1 190 ? 22.066 22.753 52.643 1.00 31.65 183 GLU A N 1
ATOM 1432 C CA . GLU A 1 190 ? 22.548 23.593 53.742 1.00 31.16 183 GLU A CA 1
ATOM 1433 C C . GLU A 1 190 ? 24.023 23.420 53.989 1.00 30.00 183 GLU A C 1
ATOM 1434 O O . GLU A 1 190 ? 24.752 24.354 54.191 1.00 27.99 183 GLU A O 1
ATOM 1440 N N . GLU A 1 191 ? 24.478 22.180 53.919 1.00 25.58 184 GLU A N 1
ATOM 1441 C CA . GLU A 1 191 ? 25.873 21.931 54.064 1.00 27.49 184 GLU A CA 1
ATOM 1442 C C . GLU A 1 191 ? 26.688 22.559 52.950 1.00 25.26 184 GLU A C 1
ATOM 1443 O O . GLU A 1 191 ? 27.783 23.097 53.148 1.00 25.51 184 GLU A O 1
ATOM 1449 N N . PHE A 1 192 ? 26.138 22.490 51.741 1.00 28.31 185 PHE A N 1
ATOM 1450 C CA . PHE A 1 192 ? 26.788 23.081 50.580 1.00 26.76 185 PHE A CA 1
ATOM 1451 C C . PHE A 1 192 ? 26.926 24.587 50.762 1.00 28.49 185 PHE A C 1
ATOM 1452 O O . PHE A 1 192 ? 28.000 25.170 50.511 1.00 28.79 185 PHE A O 1
ATOM 1460 N N . LYS A 1 193 ? 25.846 25.200 51.191 1.00 29.30 186 LYS A N 1
ATOM 1461 C CA . LYS A 1 193 ? 25.886 26.633 51.452 1.00 34.23 186 LYS A CA 1
ATOM 1462 C C . LYS A 1 193 ? 27.022 27.037 52.414 1.00 31.53 186 LYS A C 1
ATOM 1463 O O . LYS A 1 193 ? 27.766 27.998 52.173 1.00 31.58 186 LYS A O 1
ATOM 1469 N N . GLN A 1 194 ? 27.217 26.262 53.494 1.00 31.29 187 GLN A N 1
ATOM 1470 C CA A GLN A 1 194 ? 28.192 26.629 54.474 0.50 30.50 187 GLN A CA 1
ATOM 1471 C CA B GLN A 1 194 ? 28.218 26.571 54.515 0.50 29.32 187 GLN A CA 1
ATOM 1472 C C . GLN A 1 194 ? 29.603 26.323 53.974 1.00 32.26 187 GLN A C 1
ATOM 1473 O O . GLN A 1 194 ? 30.510 27.010 54.322 1.00 32.84 187 GLN A O 1
ATOM 1484 N N . GLY A 1 195 ? 29.754 25.310 53.104 1.00 27.36 188 GLY A N 1
ATOM 1485 C CA . GLY A 1 195 ? 31.039 24.984 52.541 1.00 26.61 188 GLY A CA 1
ATOM 1486 C C . GLY A 1 195 ? 31.448 26.054 51.540 1.00 32.32 188 GLY A C 1
ATOM 1487 O O . GLY A 1 195 ? 32.596 26.365 51.417 1.00 32.53 188 GLY A O 1
ATOM 1488 N N . ILE A 1 196 ? 30.497 26.643 50.868 1.00 30.63 189 ILE A N 1
ATOM 1489 C CA . ILE A 1 196 ? 30.831 27.728 49.938 1.00 32.48 189 ILE A CA 1
ATOM 1490 C C . ILE A 1 196 ? 31.345 28.936 50.759 1.00 38.15 189 ILE A C 1
ATOM 1491 O O . ILE A 1 196 ? 32.437 29.474 50.480 1.00 40.92 189 ILE A O 1
ATOM 1496 N N . LYS A 1 197 ? 30.613 29.289 51.810 1.00 38.99 190 LYS A N 1
ATOM 1497 C CA . LYS A 1 197 ? 31.059 30.386 52.702 1.00 42.84 190 LYS A CA 1
ATOM 1498 C C . LYS A 1 197 ? 32.392 30.145 53.333 1.00 39.29 190 LYS A C 1
ATOM 1499 O O . LYS A 1 197 ? 33.222 31.053 53.401 1.00 44.52 190 LYS A O 1
ATOM 1505 N N . SER A 1 198 ? 32.652 28.923 53.761 1.00 35.15 191 SER A N 1
ATOM 1506 C CA . SER A 1 198 ? 33.917 28.634 54.396 1.00 39.21 191 SER A CA 1
ATOM 1507 C C . SER A 1 198 ? 35.104 28.504 53.417 1.00 41.29 191 SER A C 1
ATOM 1508 O O . SER A 1 198 ? 36.253 28.510 53.849 1.00 39.20 191 SER A O 1
ATOM 1511 N N . GLY A 1 199 ? 34.823 28.267 52.129 1.00 38.15 192 GLY A N 1
ATOM 1512 C CA . GLY A 1 199 ? 35.898 27.976 51.152 1.00 36.57 192 GLY A CA 1
ATOM 1513 C C . GLY A 1 199 ? 36.268 26.522 51.014 1.00 39.87 192 GLY A C 1
ATOM 1514 O O . GLY A 1 199 ? 37.170 26.170 50.239 1.00 36.46 192 GLY A O 1
ATOM 1515 N N . LYS A 1 200 ? 35.625 25.650 51.784 1.00 32.49 193 LYS A N 1
ATOM 1516 C CA . LYS A 1 200 ? 35.838 24.198 51.643 1.00 32.50 193 LYS A CA 1
ATOM 1517 C C . LYS A 1 200 ? 35.334 23.754 50.275 1.00 31.83 193 LYS A C 1
ATOM 1518 O O . LYS A 1 200 ? 35.910 22.794 49.703 1.00 34.30 193 LYS A O 1
ATOM 1524 N N . ILE A 1 201 ? 34.244 24.382 49.802 1.00 29.88 194 ILE A N 1
ATOM 1525 C CA . ILE A 1 201 ? 33.679 24.054 48.484 1.00 31.00 194 ILE A CA 1
ATOM 1526 C C . ILE A 1 201 ? 34.123 25.174 47.545 1.00 35.07 194 ILE A C 1
ATOM 1527 O O . ILE A 1 201 ? 33.767 26.332 47.729 1.00 33.44 194 ILE A O 1
ATOM 1532 N N . VAL A 1 202 ? 34.950 24.811 46.585 1.00 31.16 195 VAL A N 1
ATOM 1533 C CA . VAL A 1 202 ? 35.686 25.798 45.797 1.00 28.89 195 VAL A CA 1
ATOM 1534 C C . VAL A 1 202 ? 35.027 26.048 44.427 1.00 31.77 195 VAL A C 1
ATOM 1535 O O . VAL A 1 202 ? 35.004 27.153 43.886 1.00 31.15 195 VAL A O 1
ATOM 1539 N N . GLY A 1 203 ? 34.536 24.978 43.812 1.00 29.25 196 GLY A N 1
ATOM 1540 C CA . GLY A 1 203 ? 34.119 25.039 42.397 1.00 27.39 196 GLY A CA 1
ATOM 1541 C C . GLY A 1 203 ? 35.405 25.060 41.596 1.00 29.20 196 GLY A C 1
ATOM 1542 O O . GLY A 1 203 ? 36.325 24.289 41.882 1.00 29.44 196 GLY A O 1
ATOM 1543 N N . HIS A 1 204 ? 35.444 25.865 40.553 1.00 24.93 197 HIS A N 1
ATOM 1544 C CA . HIS A 1 204 ? 36.581 25.888 39.631 1.00 24.08 197 HIS A CA 1
ATOM 1545 C C . HIS A 1 204 ? 37.449 27.081 39.922 1.00 25.53 197 HIS A C 1
ATOM 1546 O O . HIS A 1 204 ? 36.921 28.179 40.182 1.00 25.92 197 HIS A O 1
ATOM 1553 N N . ILE A 1 205 ? 38.758 26.909 39.803 1.00 22.90 198 ILE A N 1
ATOM 1554 C CA . ILE A 1 205 ? 39.695 28.045 39.858 1.00 25.48 198 ILE A CA 1
ATOM 1555 C C . ILE A 1 205 ? 40.213 28.291 38.452 1.00 24.38 198 ILE A C 1
ATOM 1556 O O . ILE A 1 205 ? 40.717 27.356 37.814 1.00 24.74 198 ILE A O 1
ATOM 1561 N N . GLY A 1 206 ? 39.983 29.480 37.960 1.00 27.03 199 GLY A N 1
ATOM 1562 C CA . GLY A 1 206 ? 40.526 29.897 36.654 1.00 32.14 199 GLY A CA 1
ATOM 1563 C C . GLY A 1 206 ? 39.645 30.658 35.699 1.00 27.79 199 GLY A C 1
ATOM 1564 O O . GLY A 1 206 ? 40.115 31.055 34.617 1.00 27.68 199 GLY A O 1
ATOM 1565 N N . PHE A 1 207 ? 38.336 30.790 35.960 1.00 25.30 200 PHE A N 1
ATOM 1566 C CA . PHE A 1 207 ? 37.516 31.384 34.955 1.00 24.59 200 PHE A CA 1
ATOM 1567 C C . PHE A 1 207 ? 37.982 32.809 34.690 1.00 25.08 200 PHE A C 1
ATOM 1568 O O . PHE A 1 207 ? 37.915 33.265 33.574 1.00 23.89 200 PHE A O 1
ATOM 1576 N N . GLU A 1 208 ? 38.407 33.525 35.732 1.00 25.37 201 GLU A N 1
ATOM 1577 C CA . GLU A 1 208 ? 38.781 34.918 35.510 1.00 27.41 201 GLU A CA 1
ATOM 1578 C C . GLU A 1 208 ? 40.017 34.969 34.583 1.00 25.34 201 GLU A C 1
ATOM 1579 O O . GLU A 1 208 ? 40.111 35.859 33.747 1.00 25.42 201 GLU A O 1
ATOM 1585 N N . GLN A 1 209 ? 40.951 34.030 34.784 1.00 25.38 202 GLN A N 1
ATOM 1586 C CA . GLN A 1 209 ? 42.124 33.940 33.948 1.00 25.79 202 GLN A CA 1
ATOM 1587 C C . GLN A 1 209 ? 41.723 33.657 32.491 1.00 23.96 202 GLN A C 1
ATOM 1588 O O . GLN A 1 209 ? 42.165 34.318 31.527 1.00 22.85 202 GLN A O 1
ATOM 1594 N N . SER A 1 210 ? 40.847 32.686 32.268 1.00 21.17 203 SER A N 1
ATOM 1595 C CA . SER A 1 210 ? 40.450 32.391 30.900 1.00 21.32 203 SER A CA 1
ATOM 1596 C C . SER A 1 210 ? 39.702 33.547 30.198 1.00 21.89 203 SER A C 1
ATOM 1597 O O . SER A 1 210 ? 39.908 33.836 29.048 1.00 22.08 203 SER A O 1
ATOM 1600 N N . ILE A 1 211 ? 38.776 34.165 30.918 1.00 22.16 204 ILE A N 1
ATOM 1601 C CA . ILE A 1 211 ? 38.026 35.283 30.418 1.00 21.54 204 ILE A CA 1
ATOM 1602 C C . ILE A 1 211 ? 38.999 36.416 29.975 1.00 22.45 204 ILE A C 1
ATOM 1603 O O . ILE A 1 211 ? 38.880 36.974 28.896 1.00 23.45 204 ILE A O 1
ATOM 1608 N N . HIS A 1 212 ? 39.923 36.770 30.839 1.00 22.15 205 HIS A N 1
ATOM 1609 C CA . HIS A 1 212 ? 40.876 37.812 30.543 1.00 24.32 205 HIS A CA 1
ATOM 1610 C C . HIS A 1 212 ? 41.888 37.470 29.421 1.00 23.45 205 HIS A C 1
ATOM 1611 O O . HIS A 1 212 ? 42.249 38.363 28.623 1.00 24.89 205 HIS A O 1
ATOM 1618 N N . MET A 1 213 ? 42.227 36.187 29.272 1.00 23.33 206 MET A N 1
ATOM 1619 C CA . MET A 1 213 ? 43.037 35.800 28.133 1.00 22.91 206 MET A CA 1
ATOM 1620 C C . MET A 1 213 ? 42.269 35.920 26.836 1.00 21.84 206 MET A C 1
ATOM 1621 O O . MET A 1 213 ? 42.788 36.407 25.845 1.00 22.26 206 MET A O 1
ATOM 1626 N N . ILE A 1 214 ? 40.999 35.464 26.811 1.00 21.76 207 ILE A N 1
ATOM 1627 C CA . ILE A 1 214 ? 40.240 35.553 25.636 1.00 23.82 207 ILE A CA 1
ATOM 1628 C C . ILE A 1 214 ? 40.039 37.032 25.271 1.00 24.93 207 ILE A C 1
ATOM 1629 O O . ILE A 1 214 ? 40.206 37.437 24.126 1.00 22.91 207 ILE A O 1
ATOM 1634 N N . ALA A 1 215 ? 39.707 37.821 26.272 1.00 24.01 208 ALA A N 1
ATOM 1635 C CA . ALA A 1 215 ? 39.492 39.246 26.020 1.00 27.10 208 ALA A CA 1
ATOM 1636 C C . ALA A 1 215 ? 40.728 39.929 25.477 1.00 25.45 208 ALA A C 1
ATOM 1637 O O . ALA A 1 215 ? 40.667 40.649 24.489 1.00 26.15 208 ALA A O 1
ATOM 1639 N N . LYS A 1 216 ? 41.842 39.719 26.112 1.00 23.72 209 LYS A N 1
ATOM 1640 C CA . LYS A 1 216 ? 43.098 40.297 25.644 1.00 26.86 209 LYS A CA 1
ATOM 1641 C C . LYS A 1 216 ? 43.388 39.860 24.226 1.00 27.74 209 LYS A C 1
ATOM 1642 O O . LYS A 1 216 ? 43.800 40.653 23.362 1.00 24.97 209 LYS A O 1
ATOM 1646 N N . ALA A 1 217 ? 43.224 38.579 23.961 1.00 25.16 210 ALA A N 1
ATOM 1647 C CA . ALA A 1 217 ? 43.508 38.060 22.614 1.00 25.82 210 ALA A CA 1
ATOM 1648 C C . ALA A 1 217 ? 42.676 38.702 21.520 1.00 27.22 210 ALA A C 1
ATOM 1649 O O . ALA A 1 217 ? 43.179 38.945 20.409 1.00 26.65 210 ALA A O 1
ATOM 1651 N N . LEU A 1 218 ? 41.399 39.032 21.803 1.00 21.75 211 LEU A N 1
ATOM 1652 C CA . LEU A 1 218 ? 40.524 39.592 20.843 1.00 23.88 211 LEU A CA 1
ATOM 1653 C C . LEU A 1 218 ? 40.452 41.142 20.837 1.00 25.72 211 LEU A C 1
ATOM 1654 O O . LEU A 1 218 ? 39.728 41.681 20.051 1.00 27.13 211 LEU A O 1
ATOM 1659 N N . GLY A 1 219 ? 41.110 41.746 21.775 1.00 24.63 212 GLY A N 1
ATOM 1660 C CA . GLY A 1 219 ? 41.152 43.200 21.923 1.00 30.47 212 GLY A CA 1
ATOM 1661 C C . GLY A 1 219 ? 39.927 43.754 22.629 1.00 27.47 212 GLY A C 1
ATOM 1662 O O . GLY A 1 219 ? 39.606 44.938 22.458 1.00 26.72 212 GLY A O 1
ATOM 1663 N N . TRP A 1 220 ? 39.282 42.947 23.443 1.00 27.47 213 TRP A N 1
ATOM 1664 C CA . TRP A 1 220 ? 38.122 43.362 24.212 1.00 27.53 213 TRP A CA 1
ATOM 1665 C C . TRP A 1 220 ? 38.528 43.803 25.610 1.00 27.47 213 TRP A C 1
ATOM 1666 O O . TRP A 1 220 ? 39.546 43.423 26.120 1.00 29.17 213 TRP A O 1
ATOM 1677 N N . GLU A 1 221 ? 37.699 44.650 26.212 1.00 30.56 214 GLU A N 1
ATOM 1678 C CA . GLU A 1 221 ? 37.770 44.941 27.617 1.00 30.04 214 GLU A CA 1
ATOM 1679 C C . GLU A 1 221 ? 36.607 44.298 28.358 1.00 23.58 214 GLU A C 1
ATOM 1680 O O . GLU A 1 221 ? 35.595 44.142 27.813 1.00 28.63 214 GLU A O 1
ATOM 1686 N N . ILE A 1 222 ? 36.902 43.917 29.575 1.00 28.58 215 ILE A N 1
ATOM 1687 C CA . ILE A 1 222 ? 35.943 43.324 30.490 1.00 29.72 215 ILE A CA 1
ATOM 1688 C C . ILE A 1 222 ? 35.960 44.153 31.748 1.00 29.40 215 ILE A C 1
ATOM 1689 O O . ILE A 1 222 ? 37.001 44.285 32.373 1.00 29.57 215 ILE A O 1
ATOM 1694 N N . ASP A 1 223 ? 34.771 44.623 32.139 1.00 29.98 216 ASP A N 1
ATOM 1695 C CA . ASP A 1 223 ? 34.695 45.424 33.376 1.00 32.17 216 ASP A CA 1
ATOM 1696 C C . ASP A 1 223 ? 33.973 44.781 34.556 1.00 36.27 216 ASP A C 1
ATOM 1697 O O . ASP A 1 223 ? 33.976 45.327 35.628 1.00 29.84 216 ASP A O 1
ATOM 1702 N N . ARG A 1 224 ? 33.383 43.604 34.364 1.00 28.42 217 ARG A N 1
ATOM 1703 C CA . ARG A 1 224 ? 32.666 42.954 35.380 1.00 31.93 217 ARG A CA 1
ATOM 1704 C C . ARG A 1 224 ? 32.539 41.452 35.018 1.00 26.66 217 ARG A C 1
ATOM 1705 O O . ARG A 1 224 ? 32.201 41.160 33.861 1.00 25.87 217 ARG A O 1
ATOM 1713 N N . ILE A 1 225 ? 32.747 40.644 36.039 1.00 27.04 218 ILE A N 1
ATOM 1714 C CA . ILE A 1 225 ? 32.547 39.187 35.957 1.00 28.12 218 ILE A CA 1
ATOM 1715 C C . ILE A 1 225 ? 31.684 38.750 37.078 1.00 28.22 218 ILE A C 1
ATOM 1716 O O . ILE A 1 225 ? 31.994 39.022 38.223 1.00 28.75 218 ILE A O 1
ATOM 1721 N N . GLU A 1 226 ? 30.557 38.161 36.739 1.00 27.74 219 GLU A N 1
ATOM 1722 C CA . GLU A 1 226 ? 29.578 37.624 37.716 1.00 30.36 219 GLU A CA 1
ATOM 1723 C C . GLU A 1 226 ? 29.813 36.096 37.752 1.00 31.59 219 GLU A C 1
ATOM 1724 O O . GLU A 1 226 ? 29.789 35.446 36.707 1.00 28.28 219 GLU A O 1
ATOM 1730 N N . GLN A 1 227 ? 29.981 35.549 38.935 1.00 30.39 220 GLN A N 1
ATOM 1731 C CA . GLN A 1 227 ? 30.135 34.084 39.101 1.00 31.42 220 GLN A CA 1
ATOM 1732 C C . GLN A 1 227 ? 29.038 33.545 39.987 1.00 37.34 220 GLN A C 1
ATOM 1733 O O . GLN A 1 227 ? 28.540 34.253 40.893 1.00 30.18 220 GLN A O 1
ATOM 1739 N N . LYS A 1 228 ? 28.645 32.294 39.727 1.00 28.17 221 LYS A N 1
ATOM 1740 C CA . LYS A 1 228 ? 27.694 31.605 40.532 1.00 26.98 221 LYS A CA 1
ATOM 1741 C C . LYS A 1 228 ? 28.191 30.202 40.768 1.00 28.81 221 LYS A C 1
ATOM 1742 O O . LYS A 1 228 ? 28.792 29.617 39.855 1.00 26.74 221 LYS A O 1
ATOM 1748 N N . ARG A 1 229 ? 27.977 29.683 41.982 1.00 26.97 222 ARG A N 1
ATOM 1749 C CA A ARG A 1 229 ? 28.318 28.285 42.282 0.50 26.83 222 ARG A CA 1
ATOM 1750 C CA B ARG A 1 229 ? 28.309 28.284 42.278 0.50 26.56 222 ARG A CA 1
ATOM 1751 C C . ARG A 1 229 ? 27.092 27.695 42.921 1.00 31.28 222 ARG A C 1
ATOM 1752 O O . ARG A 1 229 ? 26.779 28.044 44.033 1.00 30.97 222 ARG A O 1
ATOM 1767 N N . GLU A 1 230 ? 26.384 26.852 42.208 1.00 27.70 223 GLU A N 1
ATOM 1768 C CA . GLU A 1 230 ? 25.093 26.346 42.666 1.00 30.28 223 GLU A CA 1
ATOM 1769 C C . GLU A 1 230 ? 25.179 24.860 42.754 1.00 29.07 223 GLU A C 1
ATOM 1770 O O . GLU A 1 230 ? 25.860 24.205 41.936 1.00 26.38 223 GLU A O 1
ATOM 1776 N N . PRO A 1 231 ? 24.581 24.294 43.799 1.00 26.80 224 PRO A N 1
ATOM 1777 C CA . PRO A 1 231 ? 24.561 22.842 43.876 1.00 23.69 224 PRO A CA 1
ATOM 1778 C C . PRO A 1 231 ? 23.763 22.161 42.778 1.00 29.01 224 PRO A C 1
ATOM 1779 O O . PRO A 1 231 ? 22.717 22.660 42.315 1.00 27.95 224 PRO A O 1
ATOM 1783 N N . ILE A 1 232 ? 24.319 21.019 42.326 1.00 24.28 225 ILE A N 1
ATOM 1784 C CA . ILE A 1 232 ? 23.635 20.155 41.373 1.00 26.02 225 ILE A CA 1
ATOM 1785 C C . ILE A 1 232 ? 22.894 19.111 42.150 1.00 28.15 225 ILE A C 1
ATOM 1786 O O . ILE A 1 232 ? 23.484 18.312 42.789 1.00 25.68 225 ILE A O 1
ATOM 1791 N N . ILE A 1 233 ? 21.564 19.172 42.194 1.00 25.30 226 ILE A N 1
ATOM 1792 C CA . ILE A 1 233 ? 20.802 18.310 43.077 1.00 26.72 226 ILE A CA 1
ATOM 1793 C C . ILE A 1 233 ? 20.430 17.054 42.346 1.00 28.38 226 ILE A C 1
ATOM 1794 O O . ILE A 1 233 ? 19.951 17.114 41.186 1.00 29.12 226 ILE A O 1
ATOM 1799 N N . SER A 1 234 ? 20.701 15.889 42.912 1.00 25.04 227 SER A N 1
ATOM 1800 C CA . SER A 1 234 ? 20.368 14.682 42.218 1.00 25.10 227 SER A CA 1
ATOM 1801 C C . SER A 1 234 ? 18.936 14.237 42.495 1.00 30.01 227 SER A C 1
ATOM 1802 O O . SER A 1 234 ? 18.445 14.384 43.607 1.00 30.39 227 SER A O 1
ATOM 1805 N N . ASN A 1 235 ? 18.324 13.597 41.507 1.00 27.32 228 ASN A N 1
ATOM 1806 C CA . ASN A 1 235 ? 17.049 12.863 41.665 1.00 31.17 228 ASN A CA 1
ATOM 1807 C C . ASN A 1 235 ? 17.246 11.375 41.773 1.00 30.26 228 ASN A C 1
ATOM 1808 O O . ASN A 1 235 ? 16.295 10.637 41.906 1.00 31.24 228 ASN A O 1
ATOM 1813 N N . VAL A 1 236 ? 18.486 10.908 41.695 1.00 26.14 229 VAL A N 1
ATOM 1814 C CA . VAL A 1 236 ? 18.841 9.478 41.719 1.00 26.78 229 VAL A CA 1
ATOM 1815 C C . VAL A 1 236 ? 19.986 9.140 42.690 1.00 27.75 229 VAL A C 1
ATOM 1816 O O . VAL A 1 236 ? 20.724 10.013 43.122 1.00 28.88 229 VAL A O 1
ATOM 1820 N N . MET A 1 237 ? 20.153 7.873 42.985 1.00 28.86 230 MET A N 1
ATOM 1821 C CA . MET A 1 237 ? 21.308 7.415 43.732 1.00 30.01 230 MET A CA 1
ATOM 1822 C C . MET A 1 237 ? 22.592 7.549 42.841 1.00 26.66 230 MET A C 1
ATOM 1823 O O . MET A 1 237 ? 22.591 7.197 41.639 1.00 28.58 230 MET A O 1
ATOM 1828 N N . ARG A 1 238 ? 23.663 8.065 43.416 1.00 25.93 231 ARG A N 1
ATOM 1829 C CA . ARG A 1 238 ? 25.030 8.080 42.695 1.00 27.12 231 ARG A CA 1
ATOM 1830 C C . ARG A 1 238 ? 26.028 7.722 43.792 1.00 23.65 231 ARG A C 1
ATOM 1831 O O . ARG A 1 238 ? 26.091 8.432 44.813 1.00 27.79 231 ARG A O 1
ATOM 1839 N N . GLU A 1 239 ? 26.872 6.727 43.537 1.00 26.72 232 GLU A N 1
ATOM 1840 C CA . GLU A 1 239 ? 27.739 6.232 44.594 1.00 27.14 232 GLU A CA 1
ATOM 1841 C C . GLU A 1 239 ? 29.083 5.811 44.062 1.00 25.89 232 GLU A C 1
ATOM 1842 O O . GLU A 1 239 ? 29.161 5.171 42.980 1.00 28.33 232 GLU A O 1
ATOM 1848 N N . THR A 1 240 ? 30.119 6.191 44.764 1.00 28.96 233 THR A N 1
ATOM 1849 C CA . THR A 1 240 ? 31.458 5.661 44.486 1.00 28.47 233 THR A CA 1
ATOM 1850 C C . THR A 1 240 ? 31.980 5.099 45.800 1.00 26.98 233 THR A C 1
ATOM 1851 O O . THR A 1 240 ? 31.278 5.093 46.779 1.00 27.44 233 THR A O 1
ATOM 1855 N N . LYS A 1 241 ? 33.239 4.645 45.867 1.00 30.16 234 LYS A N 1
ATOM 1856 C CA . LYS A 1 241 ? 33.769 4.219 47.178 1.00 32.56 234 LYS A CA 1
ATOM 1857 C C . LYS A 1 241 ? 33.779 5.326 48.216 1.00 33.01 234 LYS A C 1
ATOM 1858 O O . LYS A 1 241 ? 33.741 5.065 49.442 1.00 35.53 234 LYS A O 1
ATOM 1864 N N . TYR A 1 242 ? 33.894 6.566 47.746 1.00 31.36 235 TYR A N 1
ATOM 1865 C CA . TYR A 1 242 ? 34.164 7.653 48.637 1.00 30.52 235 TYR A CA 1
ATOM 1866 C C . TYR A 1 242 ? 32.998 8.590 48.812 1.00 34.39 235 TYR A C 1
ATOM 1867 O O . TYR A 1 242 ? 33.094 9.497 49.618 1.00 33.32 235 TYR A O 1
ATOM 1876 N N . VAL A 1 243 ? 31.904 8.374 48.107 1.00 31.77 236 VAL A N 1
ATOM 1877 C CA . VAL A 1 243 ? 30.750 9.276 48.255 1.00 30.44 236 VAL A CA 1
ATOM 1878 C C . VAL A 1 243 ? 29.441 8.576 47.990 1.00 33.37 236 VAL A C 1
ATOM 1879 O O . VAL A 1 243 ? 29.364 7.665 47.190 1.00 30.43 236 VAL A O 1
ATOM 1883 N N . LYS A 1 244 ? 28.400 8.999 48.690 1.00 30.84 237 LYS A N 1
ATOM 1884 C CA . LYS A 1 244 ? 27.054 8.478 48.448 1.00 30.85 237 LYS A CA 1
ATOM 1885 C C . LYS A 1 244 ? 26.110 9.645 48.279 1.00 35.21 237 LYS A C 1
ATOM 1886 O O . LYS A 1 244 ? 26.040 10.522 49.130 1.00 37.52 237 LYS A O 1
ATOM 1889 N N . VAL A 1 245 ? 25.440 9.721 47.153 1.00 25.94 238 VAL A N 1
ATOM 1890 C CA . VAL A 1 245 ? 24.531 10.836 46.897 1.00 26.09 238 VAL A CA 1
ATOM 1891 C C . VAL A 1 245 ? 23.174 10.205 46.809 1.00 29.21 238 VAL A C 1
ATOM 1892 O O . VAL A 1 245 ? 22.915 9.425 45.887 1.00 29.01 238 VAL A O 1
ATOM 1896 N N . GLN A 1 246 ? 22.267 10.598 47.695 1.00 30.73 239 GLN A N 1
ATOM 1897 C CA . GLN A 1 246 ? 20.885 10.140 47.573 1.00 29.51 239 GLN A CA 1
ATOM 1898 C C . GLN A 1 246 ? 20.040 11.193 46.858 1.00 27.30 239 GLN A C 1
ATOM 1899 O O . GLN A 1 246 ? 20.459 12.338 46.730 1.00 29.65 239 GLN A O 1
ATOM 1905 N N . PRO A 1 247 ? 18.835 10.827 46.378 1.00 30.45 240 PRO A N 1
ATOM 1906 C CA . PRO A 1 247 ? 17.924 11.852 45.858 1.00 31.59 240 PRO A CA 1
ATOM 1907 C C . PRO A 1 247 ? 17.743 12.964 46.803 1.00 32.84 240 PRO A C 1
ATOM 1908 O O . PRO A 1 247 ? 17.603 12.733 48.001 1.00 30.35 240 PRO A O 1
ATOM 1912 N N . GLY A 1 248 ? 17.771 14.176 46.297 1.00 28.66 241 GLY A N 1
ATOM 1913 C CA . GLY A 1 248 ? 17.727 15.387 47.095 1.00 31.91 241 GLY A CA 1
ATOM 1914 C C . GLY A 1 248 ? 19.048 15.883 47.623 1.00 28.81 241 GLY A C 1
ATOM 1915 O O . GLY A 1 248 ? 19.145 17.035 48.034 1.00 29.59 241 GLY A O 1
ATOM 1916 N N . MET A 1 249 ? 20.101 15.054 47.550 1.00 27.63 242 MET A N 1
ATOM 1917 C CA . MET A 1 249 ? 21.429 15.516 47.938 1.00 25.93 242 MET A CA 1
ATOM 1918 C C . MET A 1 249 ? 22.178 16.107 46.746 1.00 27.82 242 MET A C 1
ATOM 1919 O O . MET A 1 249 ? 21.780 15.976 45.580 1.00 26.09 242 MET A O 1
ATOM 1924 N N . VAL A 1 250 ? 23.321 16.690 47.045 1.00 26.72 243 VAL A N 1
ATOM 1925 C CA . VAL A 1 250 ? 24.123 17.398 46.033 1.00 25.56 243 VAL A CA 1
ATOM 1926 C C . VAL A 1 250 ? 25.103 16.425 45.381 1.00 25.95 243 VAL A C 1
ATOM 1927 O O . VAL A 1 250 ? 25.840 15.702 46.057 1.00 25.58 243 VAL A O 1
ATOM 1931 N N . ALA A 1 251 ? 25.131 16.447 44.035 1.00 22.68 244 ALA A N 1
ATOM 1932 C CA . ALA A 1 251 ? 25.994 15.599 43.256 1.00 23.95 244 ALA A CA 1
ATOM 1933 C C . ALA A 1 251 ? 27.232 16.341 42.765 1.00 21.72 244 ALA A C 1
ATOM 1934 O O . ALA A 1 251 ? 28.133 15.761 42.134 1.00 22.70 244 ALA A O 1
ATOM 1936 N N . GLY A 1 252 ? 27.285 17.638 42.977 1.00 23.29 245 GLY A N 1
ATOM 1937 C CA . GLY A 1 252 ? 28.429 18.446 42.605 1.00 22.76 245 GLY A CA 1
ATOM 1938 C C . GLY A 1 252 ? 27.990 19.886 42.477 1.00 25.80 245 GLY A C 1
ATOM 1939 O O . GLY A 1 252 ? 27.010 20.305 43.095 1.00 25.58 245 GLY A O 1
ATOM 1940 N N . CYS A 1 253 ? 28.823 20.663 41.788 1.00 23.82 246 CYS A N 1
ATOM 1941 C CA . CYS A 1 253 ? 28.781 22.134 41.777 1.00 25.07 246 CYS A CA 1
ATOM 1942 C C . CYS A 1 253 ? 28.746 22.643 40.364 1.00 27.58 246 CYS A C 1
ATOM 1943 O O . CYS A 1 253 ? 29.629 22.327 39.553 1.00 25.09 246 CYS A O 1
ATOM 1946 N N . ASN A 1 254 ? 27.758 23.456 40.075 1.00 22.40 247 ASN A N 1
ATOM 1947 C CA . ASN A 1 254 ? 27.640 24.137 38.794 1.00 24.87 247 ASN A CA 1
ATOM 1948 C C . ASN A 1 254 ? 28.209 25.539 38.912 1.00 27.48 247 ASN A C 1
ATOM 1949 O O . ASN A 1 254 ? 27.584 26.399 39.527 1.00 27.20 247 ASN A O 1
ATOM 1954 N N . HIS A 1 255 ? 29.459 25.695 38.483 1.00 25.95 248 HIS A N 1
ATOM 1955 C CA . HIS A 1 255 ? 30.162 26.970 38.610 1.00 21.89 248 HIS A CA 1
ATOM 1956 C C . HIS A 1 255 ? 30.054 27.638 37.236 1.00 24.13 248 HIS A C 1
ATOM 1957 O O . HIS A 1 255 ? 30.473 27.053 36.238 1.00 23.82 248 HIS A O 1
ATOM 1964 N N . THR A 1 256 ? 29.516 28.859 37.162 1.00 23.21 249 THR A N 1
ATOM 1965 C CA . THR A 1 256 ? 29.390 29.599 35.868 1.00 23.45 249 THR A CA 1
ATOM 1966 C C . THR A 1 256 ? 29.931 30.999 36.048 1.00 26.69 249 THR A C 1
ATOM 1967 O O . THR A 1 256 ? 30.053 31.499 37.183 1.00 25.31 249 THR A O 1
ATOM 1971 N N . ALA A 1 257 ? 30.339 31.596 34.954 1.00 23.75 250 ALA A N 1
ATOM 1972 C CA . ALA A 1 257 ? 30.901 32.944 34.961 1.00 23.40 250 ALA A CA 1
ATOM 1973 C C . ALA A 1 257 ? 30.368 33.693 33.756 1.00 30.34 250 ALA A C 1
ATOM 1974 O O . ALA A 1 257 ? 30.290 33.141 32.668 1.00 29.13 250 ALA A O 1
ATOM 1976 N N . LYS A 1 258 ? 30.013 34.977 33.939 1.00 25.59 251 LYS A N 1
ATOM 1977 C CA . LYS A 1 258 ? 29.581 35.852 32.897 1.00 24.39 251 LYS A CA 1
ATOM 1978 C C . LYS A 1 258 ? 30.417 37.086 32.917 1.00 27.00 251 LYS A C 1
ATOM 1979 O O . LYS A 1 258 ? 30.545 37.675 33.982 1.00 27.11 251 LYS A O 1
ATOM 1985 N N . ALA A 1 259 ? 31.014 37.446 31.771 1.00 23.71 252 ALA A N 1
ATOM 1986 C CA . ALA A 1 259 ? 31.901 38.567 31.667 1.00 25.24 252 ALA A CA 1
ATOM 1987 C C . ALA A 1 259 ? 31.234 39.599 30.733 1.00 23.00 252 ALA A C 1
ATOM 1988 O O . ALA A 1 259 ? 30.775 39.281 29.633 1.00 25.13 252 ALA A O 1
ATOM 1990 N N . PHE A 1 260 ? 31.218 40.834 31.226 1.00 26.38 253 PHE A N 1
ATOM 1991 C CA . PHE A 1 260 ? 30.587 41.945 30.636 1.00 26.39 253 PHE A CA 1
ATOM 1992 C C . PHE A 1 260 ? 31.549 43.086 30.379 1.00 24.97 253 PHE A C 1
ATOM 1993 O O . PHE A 1 260 ? 32.592 43.235 31.024 1.00 27.73 253 PHE A O 1
ATOM 2001 N N . TYR A 1 261 ? 31.113 43.940 29.464 1.00 28.87 254 TYR A N 1
ATOM 2002 C CA . TYR A 1 261 ? 31.655 45.277 29.316 1.00 30.06 254 TYR A CA 1
ATOM 2003 C C . TYR A 1 261 ? 30.458 46.255 29.156 1.00 29.62 254 TYR A C 1
ATOM 2004 O O . TYR A 1 261 ? 29.629 46.100 28.237 1.00 29.30 254 TYR A O 1
ATOM 2013 N N . LYS A 1 262 ? 30.348 47.163 30.113 1.00 34.74 255 LYS A N 1
ATOM 2014 C CA . LYS A 1 262 ? 29.273 48.161 30.137 1.00 35.09 255 LYS A CA 1
ATOM 2015 C C . LYS A 1 262 ? 27.985 47.453 30.024 1.00 30.70 255 LYS A C 1
ATOM 2016 O O . LYS A 1 262 ? 27.170 47.738 29.157 1.00 36.80 255 LYS A O 1
ATOM 2022 N N . ASN A 1 263 ? 27.819 46.448 30.873 1.00 33.75 256 ASN A N 1
ATOM 2023 C CA . ASN A 1 263 ? 26.594 45.603 30.844 1.00 36.77 256 ASN A CA 1
ATOM 2024 C C . ASN A 1 263 ? 26.183 44.855 29.538 1.00 38.12 256 ASN A C 1
ATOM 2025 O O . ASN A 1 263 ? 25.107 44.316 29.494 1.00 40.32 256 ASN A O 1
ATOM 2030 N N . GLU A 1 264 ? 27.049 44.720 28.530 1.00 37.61 257 GLU A N 1
ATOM 2031 C CA . GLU A 1 264 ? 26.857 43.821 27.403 1.00 37.41 257 GLU A CA 1
ATOM 2032 C C . GLU A 1 264 ? 27.628 42.508 27.750 1.00 34.90 257 GLU A C 1
ATOM 2033 O O . GLU A 1 264 ? 28.806 42.557 28.089 1.00 28.70 257 GLU A O 1
ATOM 2039 N N . LEU A 1 265 ? 26.949 41.405 27.627 1.00 31.55 258 LEU A N 1
ATOM 2040 C CA . LEU A 1 265 ? 27.525 40.092 28.007 1.00 31.10 258 LEU A CA 1
ATOM 2041 C C . LEU A 1 265 ? 28.393 39.663 26.844 1.00 29.55 258 LEU A C 1
ATOM 2042 O O . LEU A 1 265 ? 27.886 39.529 25.744 1.00 29.94 258 LEU A O 1
ATOM 2047 N N . LEU A 1 266 ? 29.683 39.478 27.064 1.00 27.03 259 LEU A N 1
ATOM 2048 C CA . LEU A 1 266 ? 30.605 39.055 25.980 1.00 24.86 259 LEU A CA 1
ATOM 2049 C C . LEU A 1 266 ? 31.043 37.553 26.027 1.00 25.51 259 LEU A C 1
ATOM 2050 O O . LEU A 1 266 ? 31.258 36.969 24.996 1.00 25.55 259 LEU A O 1
ATOM 2055 N N . ILE A 1 267 ? 31.257 37.063 27.227 1.00 25.32 260 ILE A N 1
ATOM 2056 C CA . ILE A 1 267 ? 31.789 35.685 27.451 1.00 24.87 260 ILE A CA 1
ATOM 20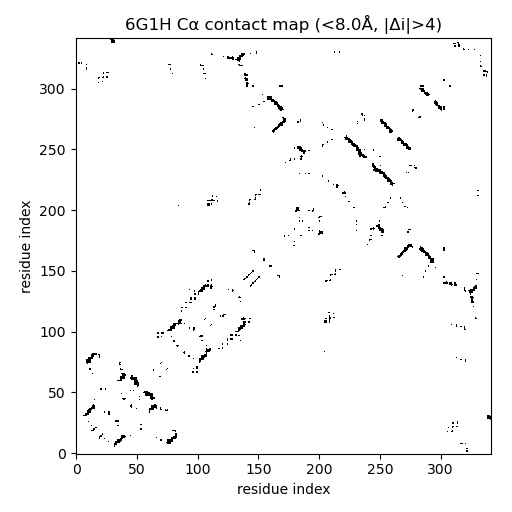57 C C . ILE A 1 267 ? 31.077 35.001 28.570 1.00 26.22 260 ILE A C 1
ATOM 2058 O O . ILE A 1 267 ? 30.929 35.588 29.649 1.00 27.06 260 ILE A O 1
ATOM 2063 N N . GLU A 1 268 ? 30.547 33.817 28.285 1.00 25.00 261 GLU A N 1
ATOM 2064 C CA . GLU A 1 268 ? 29.863 33.027 29.306 1.00 26.24 261 GLU A CA 1
ATOM 2065 C C . GLU A 1 268 ? 30.589 31.668 29.377 1.00 28.06 261 GLU A C 1
ATOM 2066 O O . GLU A 1 268 ? 30.705 31.036 28.307 1.00 26.94 261 GLU A O 1
ATOM 2072 N N . LEU A 1 269 ? 31.108 31.290 30.539 1.00 23.99 262 LEU A N 1
ATOM 2073 C CA . LEU A 1 269 ? 31.829 30.017 30.707 1.00 23.46 262 LEU A CA 1
ATOM 2074 C C . LEU A 1 269 ? 31.095 29.216 31.760 1.00 27.06 262 LEU A C 1
ATOM 2075 O O . LEU A 1 269 ? 30.727 29.781 32.799 1.00 28.95 262 LEU A O 1
ATOM 2080 N N . GLU A 1 270 ? 30.895 27.902 31.530 1.00 24.40 263 GLU A N 1
ATOM 2081 C CA . GLU A 1 270 ? 30.116 27.047 32.448 1.00 25.45 263 GLU A CA 1
ATOM 2082 C C . GLU A 1 270 ? 30.884 25.794 32.714 1.00 27.35 263 GLU A C 1
ATOM 2083 O O . GLU A 1 270 ? 31.483 25.254 31.759 1.00 24.66 263 GLU A O 1
ATOM 2089 N N . HIS A 1 271 ? 30.958 25.386 33.967 1.00 22.79 264 HIS A N 1
ATOM 2090 C CA . HIS A 1 271 ? 31.682 24.172 34.305 1.00 24.13 264 HIS A CA 1
ATOM 2091 C C . HIS A 1 271 ? 30.933 23.434 35.378 1.00 22.70 264 HIS A C 1
ATOM 2092 O O . HIS A 1 271 ? 31.329 23.491 36.563 1.00 23.76 264 HIS A O 1
ATOM 2099 N N . PRO A 1 272 ? 29.883 22.715 34.959 1.00 24.93 265 PRO A N 1
ATOM 2100 C CA . PRO A 1 272 ? 29.249 21.839 35.950 1.00 25.26 265 PRO A CA 1
ATOM 2101 C C . PRO A 1 272 ? 30.127 20.638 36.215 1.00 26.02 265 PRO A C 1
ATOM 2102 O O . PRO A 1 272 ? 30.572 19.990 35.270 1.00 24.88 265 PRO A O 1
ATOM 2106 N N . GLN A 1 273 ? 30.336 20.327 37.499 1.00 24.13 266 GLN A N 1
ATOM 2107 C CA . GLN A 1 273 ? 31.166 19.173 37.861 1.00 25.42 266 GLN A CA 1
ATOM 2108 C C . GLN A 1 273 ? 30.341 18.319 38.791 1.00 23.93 266 GLN A C 1
ATOM 2109 O O . GLN A 1 273 ? 29.930 18.814 39.886 1.00 24.27 266 GLN A O 1
ATOM 2115 N N . GLN A 1 274 ? 30.122 17.081 38.423 1.00 21.84 267 GLN A N 1
ATOM 2116 C CA . GLN A 1 274 ? 29.330 16.252 39.245 1.00 23.06 267 GLN A CA 1
ATOM 2117 C C . GLN A 1 274 ? 29.739 14.783 39.053 1.00 23.04 267 GLN A C 1
ATOM 2118 O O . GLN A 1 274 ? 30.314 14.414 38.023 1.00 25.15 267 GLN A O 1
ATOM 2124 N N . VAL A 1 275 ? 29.385 14.000 40.041 1.00 23.52 268 VAL A N 1
ATOM 2125 C CA . VAL A 1 275 ? 29.514 12.541 39.870 1.00 24.17 268 VAL A CA 1
ATOM 2126 C C . VAL A 1 275 ? 28.443 11.961 38.975 1.00 23.99 268 VAL A C 1
ATOM 2127 O O . VAL A 1 275 ? 27.268 12.328 39.058 1.00 23.58 268 VAL A O 1
ATOM 2131 N N . LEU A 1 276 ? 28.860 11.004 38.170 1.00 23.48 269 LEU A N 1
ATOM 2132 C CA . LEU A 1 276 ? 27.994 10.198 37.285 1.00 25.24 269 LEU A CA 1
ATOM 2133 C C . LEU A 1 276 ? 26.852 11.000 36.540 1.00 25.34 269 LEU A C 1
ATOM 2134 O O . LEU A 1 276 ? 25.684 10.712 36.639 1.00 25.16 269 LEU A O 1
ATOM 2139 N N . PRO A 1 277 ? 27.246 12.023 35.755 1.00 23.31 270 PRO A N 1
ATOM 2140 C CA . PRO A 1 277 ? 26.248 12.922 35.114 1.00 25.03 270 PRO A CA 1
ATOM 2141 C C . PRO A 1 277 ? 25.309 12.191 34.159 1.00 26.11 270 PRO A C 1
ATOM 2142 O O . PRO A 1 277 ? 24.150 12.587 33.986 1.00 23.96 270 PRO A O 1
ATOM 2146 N N . HIS A 1 278 ? 25.803 11.088 33.582 1.00 23.82 271 HIS A N 1
ATOM 2147 C CA . HIS A 1 278 ? 24.969 10.347 32.640 1.00 24.88 271 HIS A CA 1
ATOM 2148 C C . HIS A 1 278 ? 23.717 9.785 33.266 1.00 27.21 271 HIS A C 1
ATOM 2149 O O . HIS A 1 278 ? 22.752 9.456 32.559 1.00 25.01 271 HIS A O 1
ATOM 2156 N N . LEU A 1 279 ? 23.702 9.629 34.581 1.00 24.73 272 LEU A N 1
ATOM 2157 C CA . LEU A 1 279 ? 22.535 9.053 35.230 1.00 25.32 272 LEU A CA 1
ATOM 2158 C C . LEU A 1 279 ? 21.304 9.949 35.109 1.00 26.69 272 LEU A C 1
ATOM 2159 O O . LEU A 1 279 ? 20.170 9.491 35.309 1.00 27.22 272 LEU A O 1
ATOM 2164 N N . GLU A 1 280 ? 21.494 11.219 34.846 1.00 24.11 273 GLU A N 1
ATOM 2165 C CA . GLU A 1 280 ? 20.380 12.100 34.590 1.00 23.96 273 GLU A CA 1
ATOM 2166 C C . GLU A 1 280 ? 20.532 12.816 33.226 1.00 26.26 273 GLU A C 1
ATOM 2167 O O . GLU A 1 280 ? 20.222 14.030 33.085 1.00 28.79 273 GLU A O 1
ATOM 2173 N N . ASN A 1 281 ? 21.025 12.073 32.268 1.00 27.81 274 ASN A N 1
ATOM 2174 C CA . ASN A 1 281 ? 21.146 12.484 30.869 1.00 30.12 274 ASN A CA 1
ATOM 2175 C C . ASN A 1 281 ? 21.975 13.764 30.618 1.00 35.33 274 ASN A C 1
ATOM 2176 O O . ASN A 1 281 ? 21.668 14.547 29.741 1.00 30.76 274 ASN A O 1
ATOM 2181 N N . VAL A 1 282 ? 23.005 14.000 31.429 1.00 28.11 275 VAL A N 1
ATOM 2182 C CA . VAL A 1 282 ? 23.977 15.050 31.138 1.00 28.56 275 VAL A CA 1
ATOM 2183 C C . VAL A 1 282 ? 25.121 14.454 30.387 1.00 29.96 275 VAL A C 1
ATOM 2184 O O . VAL A 1 282 ? 25.728 13.500 30.876 1.00 28.65 275 VAL A O 1
ATOM 2188 N N . GLN A 1 283 ? 25.450 14.950 29.181 1.00 33.02 276 GLN A N 1
ATOM 2189 C CA . GLN A 1 283 ? 26.610 14.346 28.429 1.00 34.19 276 GLN A CA 1
ATOM 2190 C C . GLN A 1 283 ? 27.888 15.163 28.709 1.00 26.22 276 GLN A C 1
ATOM 2191 O O . GLN A 1 283 ? 27.843 16.402 28.579 1.00 33.26 276 GLN A O 1
ATOM 2197 N N . THR A 1 284 ? 28.930 14.494 29.122 1.00 28.72 277 THR A N 1
ATOM 2198 C CA . THR A 1 284 ? 30.195 15.095 29.325 1.00 27.73 277 THR A CA 1
ATOM 2199 C C . THR A 1 284 ? 30.764 15.591 27.984 1.00 27.40 277 THR A C 1
ATOM 2200 O O . THR A 1 284 ? 30.414 15.078 26.908 1.00 29.63 277 THR A O 1
ATOM 2204 N N . GLY A 1 285 ? 31.545 16.631 28.026 1.00 23.06 278 GLY A N 1
ATOM 2205 C CA . GLY A 1 285 ? 32.201 17.072 26.800 1.00 21.90 278 GLY A CA 1
ATOM 2206 C C . GLY A 1 285 ? 32.696 18.477 27.016 1.00 25.62 278 GLY A C 1
ATOM 2207 O O . GLY A 1 285 ? 32.418 19.087 28.055 1.00 22.28 278 GLY A O 1
ATOM 2208 N N . ASP A 1 286 ? 33.427 18.969 26.013 1.00 22.03 279 ASP A N 1
ATOM 2209 C CA . ASP A 1 286 ? 33.824 20.358 25.973 1.00 23.72 279 ASP A CA 1
ATOM 2210 C C . ASP A 1 286 ? 33.087 20.925 24.785 1.00 23.97 279 ASP A C 1
ATOM 2211 O O . ASP A 1 286 ? 33.107 20.394 23.627 1.00 24.22 279 ASP A O 1
ATOM 2216 N N . TYR A 1 287 ? 32.407 22.075 24.985 1.00 22.72 280 TYR A N 1
ATOM 2217 C CA . TYR A 1 287 ? 31.561 22.656 23.977 1.00 22.41 280 TYR A CA 1
ATOM 2218 C C . TYR A 1 287 ? 31.813 24.129 23.824 1.00 26.32 280 TYR A C 1
ATOM 2219 O O . TYR A 1 287 ? 31.869 24.863 24.823 1.00 25.53 280 TYR A O 1
ATOM 2228 N N . ILE A 1 288 ? 32.048 24.550 22.588 1.00 22.04 281 ILE A N 1
ATOM 2229 C CA . ILE A 1 288 ? 32.352 25.962 22.355 1.00 23.15 281 ILE A CA 1
ATOM 2230 C C . ILE A 1 288 ? 31.400 26.501 21.332 1.00 24.55 281 ILE A C 1
ATOM 2231 O O . ILE A 1 288 ? 31.282 25.929 20.223 1.00 24.29 281 ILE A O 1
ATOM 2236 N N . THR A 1 289 ? 30.749 27.636 21.616 1.00 23.65 282 THR A N 1
ATOM 2237 C CA . THR A 1 289 ? 29.995 28.318 20.653 1.00 24.63 282 THR A CA 1
ATOM 2238 C C . THR A 1 289 ? 30.523 29.747 20.510 1.00 27.56 282 THR A C 1
ATOM 2239 O O . THR A 1 289 ? 30.612 30.515 21.495 1.00 29.63 282 THR A O 1
ATOM 2243 N N . ILE A 1 290 ? 30.815 30.117 19.283 1.00 23.03 283 ILE A N 1
ATOM 2244 C CA . ILE A 1 290 ? 31.230 31.476 18.942 1.00 26.38 283 ILE A CA 1
ATOM 2245 C C . ILE A 1 290 ? 30.068 32.052 18.145 1.00 26.45 283 ILE A C 1
ATOM 2246 O O . ILE A 1 290 ? 29.627 31.496 17.119 1.00 27.11 283 ILE A O 1
ATOM 2251 N N . GLN A 1 291 ? 29.596 33.215 18.584 1.00 28.76 284 GLN A N 1
ATOM 2252 C CA . GLN A 1 291 ? 28.577 33.960 17.838 1.00 25.64 284 GLN A CA 1
ATOM 2253 C C . GLN A 1 291 ? 29.309 35.123 17.188 1.00 25.08 284 GLN A C 1
ATOM 2254 O O . GLN A 1 291 ? 30.006 35.921 17.820 1.00 27.39 284 GLN A O 1
ATOM 2257 N N . GLY A 1 292 ? 29.248 35.145 15.881 1.00 29.26 285 GLY A N 1
ATOM 2258 C CA . GLY A 1 292 ? 29.985 36.116 15.105 1.00 31.55 285 GLY A CA 1
ATOM 2259 C C . GLY A 1 292 ? 29.714 35.951 13.621 1.00 29.85 285 GLY A C 1
ATOM 2260 O O . GLY A 1 292 ? 28.677 35.434 13.199 1.00 29.59 285 GLY A O 1
ATOM 2261 N N . ASP A 1 293 ? 30.685 36.315 12.808 1.00 27.89 286 ASP A N 1
ATOM 2262 C CA . ASP A 1 293 ? 30.590 36.094 11.387 1.00 30.50 286 ASP A CA 1
ATOM 2263 C C . ASP A 1 293 ? 31.840 35.264 11.035 1.00 30.43 286 ASP A C 1
ATOM 2264 O O . ASP A 1 293 ? 32.916 35.830 10.957 1.00 27.73 286 ASP A O 1
ATOM 2269 N N . PRO A 1 294 ? 31.729 33.969 10.838 1.00 28.85 287 PRO A N 1
ATOM 2270 C CA . PRO A 1 294 ? 30.545 33.183 11.028 1.00 29.17 287 PRO A CA 1
ATOM 2271 C C . PRO A 1 294 ? 30.330 32.695 12.457 1.00 27.58 287 PRO A C 1
ATOM 2272 O O . PRO A 1 294 ? 31.170 32.902 13.314 1.00 28.36 287 PRO A O 1
ATOM 2276 N N . ASP A 1 295 ? 29.218 32.041 12.693 1.00 26.82 288 ASP A N 1
ATOM 2277 C CA . ASP A 1 295 ? 28.990 31.356 13.996 1.00 26.98 288 ASP A CA 1
ATOM 2278 C C . ASP A 1 295 ? 29.685 29.996 13.919 1.00 26.14 288 ASP A C 1
ATOM 2279 O O . ASP A 1 295 ? 29.749 29.389 12.861 1.00 30.31 288 ASP A O 1
ATOM 2284 N N . ILE A 1 296 ? 30.266 29.551 15.034 1.00 25.00 289 ILE A N 1
ATOM 2285 C CA . ILE A 1 296 ? 30.993 28.297 15.098 1.00 25.69 289 ILE A CA 1
ATOM 2286 C C . ILE A 1 296 ? 30.503 27.519 16.312 1.00 25.72 289 ILE A C 1
ATOM 2287 O O . ILE A 1 296 ? 30.347 28.090 17.422 1.00 29.62 289 ILE A O 1
ATOM 2292 N N . SER A 1 297 ? 30.262 26.236 16.112 1.00 22.08 290 SER A N 1
ATOM 2293 C CA A SER A 1 297 ? 29.803 25.343 17.181 0.50 24.24 290 SER A CA 1
ATOM 2294 C CA B SER A 1 297 ? 29.809 25.352 17.170 0.50 25.84 290 SER A CA 1
ATOM 2295 C C . SER A 1 297 ? 30.665 24.078 17.169 1.00 25.25 290 SER A C 1
ATOM 2296 O O . SER A 1 297 ? 30.598 23.320 16.238 1.00 26.90 290 SER A O 1
ATOM 2301 N N . MET A 1 298 ? 31.433 23.903 18.218 1.00 23.71 291 MET A N 1
ATOM 2302 C CA . MET A 1 298 ? 32.357 22.729 18.361 1.00 24.03 291 MET A CA 1
ATOM 2303 C C . MET A 1 298 ? 31.955 21.901 19.531 1.00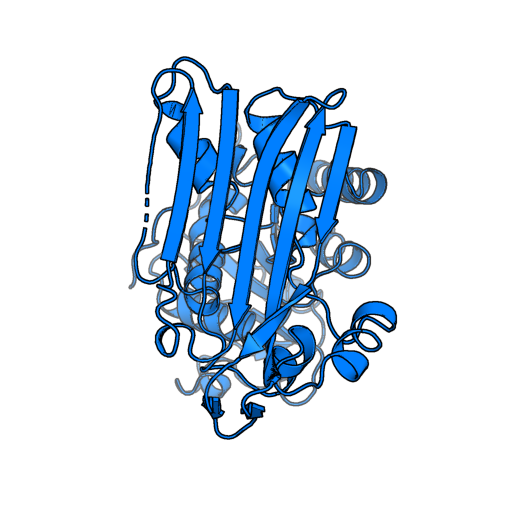 26.56 291 MET A C 1
ATOM 2304 O O . MET A 1 298 ? 31.659 22.473 20.591 1.00 22.59 291 MET A O 1
ATOM 2309 N N . GLY A 1 299 ? 32.015 20.569 19.463 1.00 25.12 292 GLY A N 1
ATOM 2310 C C . GLY A 1 299 ? 33.014 18.592 20.642 1.00 26.23 292 GLY A C 1
ATOM 2311 O O . GLY A 1 299 ? 33.441 18.169 19.512 1.00 24.86 292 GLY A O 1
ATOM 2312 N N . ILE A 1 300 ? 33.637 18.310 21.774 1.00 21.93 293 ILE A N 1
ATOM 2313 C CA . ILE A 1 300 ? 34.569 17.221 21.997 1.00 24.89 293 ILE A CA 1
ATOM 2314 C C . ILE A 1 300 ? 33.879 16.376 23.008 1.00 27.78 293 ILE A C 1
ATOM 2315 O O . ILE A 1 300 ? 33.500 16.886 24.077 1.00 23.96 293 ILE A O 1
ATOM 2320 N N . ASN A 1 301 ? 33.700 15.083 22.667 1.00 23.38 294 ASN A N 1
ATOM 2321 C CA . ASN A 1 301 ? 32.934 14.161 23.518 1.00 26.85 294 ASN A CA 1
ATOM 2322 C C . ASN A 1 301 ? 33.667 12.860 23.456 1.00 26.51 294 ASN A C 1
ATOM 2323 O O . ASN A 1 301 ? 33.769 12.328 22.362 1.00 33.01 294 ASN A O 1
ATOM 2328 N N . PRO A 1 302 ? 33.911 12.282 24.767 1.00 28.13 296 PRO A N 1
ATOM 2329 C CA . PRO A 1 302 ? 33.872 12.912 26.095 1.00 32.59 296 PRO A CA 1
ATOM 2330 C C . PRO A 1 302 ? 34.877 14.103 26.119 1.00 24.61 296 PRO A C 1
ATOM 2331 O O . PRO A 1 302 ? 35.602 14.378 25.102 1.00 25.71 296 PRO A O 1
ATOM 2335 N N . GLU A 1 303 ? 34.883 14.742 27.258 1.00 25.76 297 GLU A N 1
ATOM 2336 C CA . GLU A 1 303 ? 35.687 15.958 27.427 1.00 25.88 297 GLU A CA 1
ATOM 2337 C C . GLU A 1 303 ? 37.139 15.517 27.425 1.00 27.82 297 GLU A C 1
ATOM 2338 O O . GLU A 1 303 ? 37.453 14.310 27.714 1.00 26.45 297 GLU A O 1
ATOM 2344 N N . ILE A 1 304 A 37.989 16.503 27.157 1.00 24.04 297 ILE A N 1
ATOM 2345 C CA . ILE A 1 304 A 39.422 16.318 27.261 1.00 25.37 297 ILE A CA 1
ATOM 2346 C C . ILE A 1 304 A 39.697 15.956 28.727 1.00 26.37 297 ILE A C 1
ATOM 2347 O O . ILE A 1 304 A 39.266 16.698 29.636 1.00 24.28 297 ILE A O 1
ATOM 2352 N N . PRO A 1 305 ? 40.382 14.827 29.005 1.00 27.15 298 PRO A N 1
ATOM 2353 C CA . PRO A 1 305 ? 40.657 14.494 30.430 1.00 31.63 298 PRO A CA 1
ATOM 2354 C C . PRO A 1 305 ? 41.597 15.515 31.100 1.00 28.87 298 PRO A C 1
ATOM 2355 O O . PRO A 1 305 ? 42.600 15.868 30.571 1.00 27.14 298 PRO A O 1
ATOM 2359 N N . GLY A 1 306 ? 41.197 16.055 32.230 1.00 25.05 299 GLY A N 1
ATOM 2360 C CA . GLY A 1 306 ? 41.878 17.116 32.893 1.00 26.04 299 GLY A CA 1
ATOM 2361 C C . GLY A 1 306 ? 43.288 16.704 33.276 1.00 25.47 299 GLY A C 1
ATOM 2362 O O . GLY A 1 306 ? 44.261 17.425 33.044 1.00 26.38 299 GLY A O 1
ATOM 2363 N N . GLY A 1 307 ? 43.401 15.543 33.923 1.00 26.86 300 GLY A N 1
ATOM 2364 C CA . GLY A 1 307 ? 44.711 15.138 34.466 1.00 30.38 300 GLY A CA 1
ATOM 2365 C C . GLY A 1 307 ? 45.667 14.825 33.319 1.00 25.41 300 GLY A C 1
ATOM 2366 O O . GLY A 1 307 ? 46.757 15.356 33.237 1.00 24.06 300 GLY A O 1
ATOM 2367 N N . LYS A 1 308 ? 45.240 13.924 32.460 1.00 26.21 301 LYS A N 1
ATOM 2368 C CA . LYS A 1 308 ? 46.116 13.481 31.404 1.00 26.60 301 LYS A CA 1
ATOM 2369 C C . LYS A 1 308 ? 46.426 14.574 30.456 1.00 24.04 301 LYS A C 1
ATOM 2370 O O . LYS A 1 308 ? 47.582 14.765 30.032 1.00 23.54 301 LYS A O 1
ATOM 2376 N N . GLY A 1 309 ? 45.423 15.363 30.165 1.00 23.21 302 GLY A N 1
ATOM 2377 C CA . GLY A 1 309 ? 45.665 16.501 29.267 1.00 25.87 302 GLY A CA 1
ATOM 2378 C C . GLY A 1 309 ? 46.591 17.561 29.824 1.00 24.88 302 GLY A C 1
ATOM 2379 O O . GLY A 1 309 ? 47.286 18.259 29.089 1.00 23.35 302 GLY A O 1
ATOM 2380 N N . THR A 1 310 ? 46.544 17.737 31.141 1.00 22.99 303 THR A N 1
ATOM 2381 C CA . THR A 1 310 ? 47.395 18.739 31.784 1.00 23.22 303 THR A CA 1
ATOM 2382 C C . THR A 1 310 ? 48.796 18.264 31.790 1.00 24.03 303 THR A C 1
ATOM 2383 O O . THR A 1 310 ? 49.737 18.993 31.487 1.00 22.57 303 THR A O 1
ATOM 2387 N N . ILE A 1 311 ? 49.024 16.984 32.141 1.00 22.08 304 ILE A N 1
ATOM 2388 C CA . ILE A 1 311 ? 50.319 16.410 32.037 1.00 22.46 304 ILE A CA 1
ATOM 2389 C C . ILE A 1 311 ? 50.911 16.582 30.631 1.00 22.35 304 ILE A C 1
ATOM 2390 O O . ILE A 1 311 ? 52.111 16.872 30.445 1.00 24.40 304 ILE A O 1
ATOM 2395 N N . ALA A 1 312 ? 50.044 16.340 29.655 1.00 23.00 305 ALA A N 1
ATOM 2396 C CA . ALA A 1 312 ? 50.422 16.401 28.275 1.00 20.84 305 ALA A CA 1
ATOM 2397 C C . ALA A 1 312 ? 50.871 17.826 27.873 1.00 21.58 305 ALA A C 1
ATOM 2398 O O . ALA A 1 312 ? 51.910 18.023 27.320 1.00 22.18 305 ALA A O 1
ATOM 2400 N N . ILE A 1 313 ? 50.000 18.769 28.058 1.00 21.15 306 ILE A N 1
ATOM 2401 C CA . ILE A 1 313 ? 50.283 20.145 27.610 1.00 22.02 306 ILE A CA 1
ATOM 2402 C C . ILE A 1 313 ? 51.421 20.758 28.345 1.00 21.61 306 ILE A C 1
ATOM 2403 O O . ILE A 1 313 ? 52.264 21.417 27.741 1.00 22.74 306 ILE A O 1
ATOM 2408 N N . ALA A 1 314 ? 51.527 20.487 29.651 1.00 21.99 307 ALA A N 1
ATOM 2409 C CA . ALA A 1 314 ? 52.682 20.993 30.391 1.00 20.35 307 ALA A CA 1
ATOM 2410 C C . ALA A 1 314 ? 53.986 20.454 29.877 1.00 22.81 307 ALA A C 1
ATOM 2411 O O . ALA A 1 314 ? 54.957 21.170 29.718 1.00 23.17 307 ALA A O 1
ATOM 2413 N N . THR A 1 315 ? 54.002 19.200 29.432 1.00 19.40 308 THR A N 1
ATOM 2414 C CA . THR A 1 315 ? 55.147 18.646 28.789 1.00 21.07 308 THR A CA 1
ATOM 2415 C 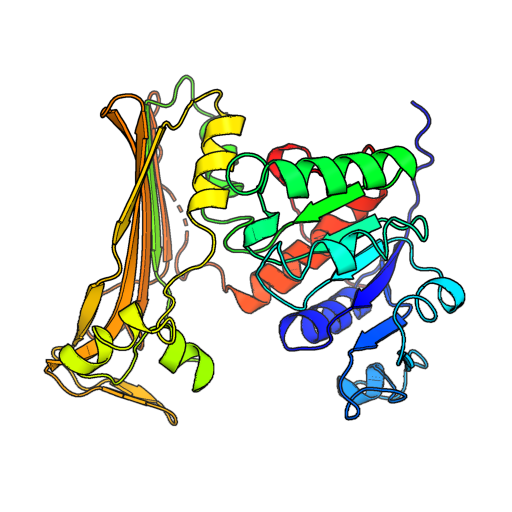C . THR A 1 315 ? 55.381 19.185 27.401 1.00 20.47 308 THR A C 1
ATOM 2416 O O . THR A 1 315 ? 56.503 19.565 27.051 1.00 21.00 308 THR A O 1
ATOM 2420 N N . ASN A 1 316 ? 54.272 19.260 26.657 1.00 19.57 309 ASN A N 1
ATOM 2421 C CA . ASN A 1 316 ? 54.368 19.542 25.242 1.00 20.29 309 ASN A CA 1
ATOM 2422 C C . ASN A 1 316 ? 54.794 20.972 24.963 1.00 21.22 309 ASN A C 1
ATOM 2423 O O . ASN A 1 316 ? 55.381 21.243 23.882 1.00 22.44 309 ASN A O 1
ATOM 2428 N N . MET A 1 317 ? 54.607 21.839 25.953 1.00 22.48 310 MET A N 1
ATOM 2429 C CA . MET A 1 317 ? 54.980 23.283 25.775 1.00 22.39 310 MET A CA 1
ATOM 2430 C C . MET A 1 317 ? 56.416 23.572 26.087 1.00 23.40 310 MET A C 1
ATOM 2431 O O . MET A 1 317 ? 56.885 24.695 25.897 1.00 20.86 310 MET A O 1
ATOM 2436 N N . ILE A 1 318 ? 57.127 22.591 26.625 1.00 20.50 311 ILE A N 1
ATOM 2437 C CA . ILE A 1 318 ? 58.519 22.803 27.068 1.00 20.72 311 ILE A CA 1
ATOM 2438 C C . ILE A 1 318 ? 59.511 23.377 26.049 1.00 20.92 311 ILE A C 1
ATOM 2439 O O . ILE A 1 318 ? 60.120 24.432 26.333 1.00 21.40 311 ILE A O 1
ATOM 2444 N N . PRO A 1 319 ? 59.610 22.810 24.833 1.00 22.69 312 PRO A N 1
ATOM 2445 C CA . PRO A 1 319 ? 60.487 23.349 23.862 1.00 23.91 312 PRO A CA 1
ATOM 2446 C C . PRO A 1 319 ? 60.135 24.785 23.489 1.00 21.33 312 PRO A C 1
ATOM 2447 O O . PRO A 1 319 ? 61.028 25.656 23.474 1.00 23.96 312 PRO A O 1
ATOM 2451 N N . SER A 1 320 ? 58.863 25.052 23.307 1.00 21.45 313 SER A N 1
ATOM 2452 C CA . SER A 1 320 ? 58.486 26.418 22.977 1.00 22.59 313 SER A CA 1
ATOM 2453 C C . SER A 1 320 ? 58.875 27.424 24.014 1.00 23.07 313 SER A C 1
ATOM 2454 O O . SER A 1 320 ? 59.219 28.557 23.666 1.00 21.80 313 SER A O 1
ATOM 2457 N N . VAL A 1 321 ? 58.707 27.073 25.286 1.00 22.33 314 VAL A N 1
ATOM 2458 C CA . VAL A 1 321 ? 59.049 28.017 26.377 1.00 22.12 314 VAL A CA 1
ATOM 2459 C C . VAL A 1 321 ? 60.552 28.235 26.475 1.00 22.26 314 VAL A C 1
ATOM 2460 O O . VAL A 1 321 ? 61.019 29.364 26.609 1.00 22.20 314 VAL A O 1
ATOM 2464 N N . VAL A 1 322 ? 61.333 27.151 26.316 1.00 22.11 315 VAL A N 1
ATOM 2465 C CA . VAL A 1 322 ? 62.765 27.300 26.292 1.00 23.12 315 VAL A CA 1
ATOM 2466 C C . VAL A 1 322 ? 63.219 28.222 25.166 1.00 23.47 315 VAL A C 1
ATOM 2467 O O . VAL A 1 322 ? 64.135 29.047 25.381 1.00 23.93 315 VAL A O 1
ATOM 2471 N N . GLU A 1 323 ? 62.569 28.110 24.022 1.00 22.35 316 GLU A N 1
ATOM 2472 C CA . GLU A 1 323 ? 62.924 28.895 22.823 1.00 24.84 316 GLU A CA 1
ATOM 2473 C C . GLU A 1 323 ? 62.295 30.309 22.765 1.00 23.57 316 GLU A C 1
ATOM 2474 O O . GLU A 1 323 ? 62.621 31.081 21.869 1.00 26.43 316 GLU A O 1
ATOM 2480 N N . ALA A 1 324 ? 61.456 30.619 23.719 1.00 23.23 317 ALA A N 1
ATOM 2481 C CA . ALA A 1 324 ? 60.595 31.815 23.628 1.00 23.81 317 ALA A CA 1
ATOM 2482 C C . ALA A 1 324 ? 61.373 33.053 24.076 1.00 24.18 317 ALA A C 1
ATOM 2483 O O . ALA A 1 324 ? 62.464 33.008 24.655 1.00 23.86 317 ALA A O 1
ATOM 2485 N N . ARG A 1 325 ? 60.806 34.188 23.752 1.00 24.08 318 ARG A N 1
ATOM 2486 C CA . ARG A 1 325 ? 61.362 35.466 24.243 1.00 25.79 318 ARG A CA 1
ATOM 2487 C C . ARG A 1 325 ? 61.206 35.521 25.779 1.00 24.53 318 ARG A C 1
ATOM 2488 O O . ARG A 1 325 ? 60.315 34.904 26.362 1.00 23.94 318 ARG A O 1
ATOM 2496 N N . PRO A 1 326 ? 62.095 36.232 26.464 1.00 25.14 319 PRO A N 1
ATOM 2497 C CA . PRO A 1 326 ? 61.948 36.403 27.926 1.00 23.95 319 PRO A CA 1
ATOM 2498 C C . PRO A 1 326 ? 60.656 37.102 28.336 1.00 22.24 319 PRO A C 1
ATOM 2499 O O . PRO A 1 326 ? 60.081 37.914 27.552 1.00 25.87 319 PRO A O 1
ATOM 2503 N N . GLY A 1 327 ? 60.218 36.763 29.535 1.00 22.18 320 GLY A N 1
ATOM 2504 C CA . GLY A 1 327 ? 59.052 37.377 30.152 1.00 23.19 320 GLY A CA 1
ATOM 2505 C C . GLY A 1 327 ? 58.023 36.398 30.597 1.00 24.14 320 GLY A C 1
ATOM 2506 O O . GLY A 1 327 ? 58.184 35.182 30.450 1.00 24.22 320 GLY A O 1
ATOM 2507 N N . LEU A 1 328 ? 56.969 36.938 31.165 1.00 22.37 321 LEU A N 1
ATOM 2508 C CA . LEU A 1 328 ? 55.794 36.167 31.508 1.00 25.18 321 LEU A CA 1
ATOM 2509 C C . LEU A 1 328 ? 54.911 36.058 30.280 1.00 27.04 321 LEU A C 1
ATOM 2510 O O . LEU A 1 328 ? 54.347 37.050 29.755 1.00 24.67 321 LEU A O 1
ATOM 2515 N N . LEU A 1 329 ? 54.852 34.863 29.750 1.00 23.47 322 LEU A N 1
ATOM 2516 C CA . LEU A 1 329 ? 54.166 34.578 28.495 1.00 23.64 322 LEU A CA 1
ATOM 2517 C C . LEU A 1 329 ? 52.823 33.906 28.817 1.00 23.03 322 LEU A C 1
ATOM 2518 O O . LEU A 1 329 ? 52.576 33.473 29.928 1.00 26.09 322 LEU A O 1
ATOM 2523 N N . THR A 1 330 ? 51.969 33.825 27.824 1.00 23.15 323 THR A N 1
ATOM 2524 C CA . THR A 1 330 ? 50.776 33.089 27.891 1.00 22.90 323 THR A CA 1
ATOM 2525 C C . THR A 1 330 ? 50.675 32.163 26.674 1.00 22.12 323 THR A C 1
ATOM 2526 O O . THR A 1 330 ? 51.408 32.277 25.697 1.00 23.07 323 THR A O 1
ATOM 2530 N N . MET A 1 331 ? 49.661 31.288 26.689 1.00 21.30 324 MET A N 1
ATOM 2531 C CA . MET A 1 331 ? 49.462 30.359 25.549 1.00 22.51 324 MET A CA 1
ATOM 2532 C C . MET A 1 331 ? 49.250 31.108 24.242 1.00 26.21 324 MET A C 1
ATOM 2533 O O . MET A 1 331 ? 49.758 30.643 23.220 1.00 30.36 324 MET A O 1
ATOM 2538 N N . VAL A 1 332 ? 48.688 32.302 24.309 1.00 26.49 325 VAL A N 1
ATOM 2539 C CA . VAL A 1 332 ? 48.417 33.160 23.106 1.00 30.92 325 VAL A CA 1
ATOM 2540 C C . VAL A 1 332 ? 49.701 33.674 22.454 1.00 26.75 325 VAL A C 1
ATOM 2541 O O . VAL A 1 332 ? 49.675 34.046 21.258 1.00 24.69 325 VAL A O 1
ATOM 2545 N N . ASP A 1 333 ? 50.810 33.670 23.189 1.00 26.73 326 ASP A N 1
ATOM 2546 C CA . ASP A 1 333 ? 52.063 34.158 22.669 1.00 23.53 326 ASP A CA 1
ATOM 2547 C C . ASP A 1 333 ? 52.901 33.094 21.957 1.00 22.77 326 ASP A C 1
ATOM 2548 O O . ASP A 1 333 ? 53.808 33.500 2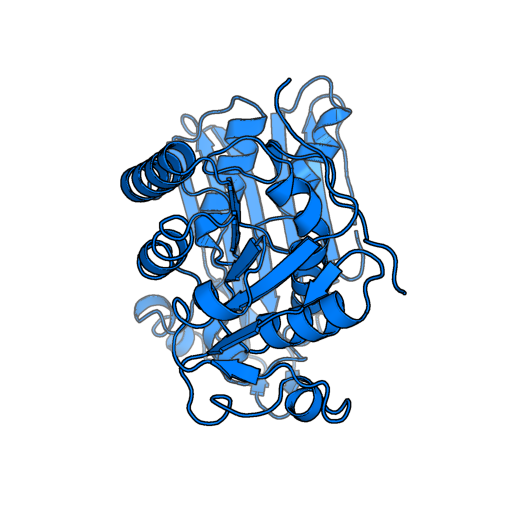1.253 1.00 24.08 326 ASP A O 1
ATOM 2553 N N . LEU A 1 334 ? 52.574 31.818 22.114 1.00 22.26 327 LEU A N 1
ATOM 2554 C CA . LEU A 1 334 ? 53.460 30.766 21.720 1.00 24.44 327 LEU A CA 1
ATOM 2555 C C . LEU A 1 334 ? 52.951 30.026 20.490 1.00 24.27 327 LEU A C 1
ATOM 2556 O O . LEU A 1 334 ? 51.837 30.154 20.150 1.00 25.31 327 LEU A O 1
ATOM 2561 N N . PRO A 1 335 ? 53.814 29.282 19.845 1.00 25.16 328 PRO A N 1
ATOM 2562 C CA . PRO A 1 335 ? 53.307 28.426 18.726 1.00 27.36 328 PRO A CA 1
ATOM 2563 C C . PRO A 1 335 ? 52.254 27.446 19.231 1.00 29.94 328 PRO A C 1
ATOM 2564 O O . PRO A 1 335 ? 52.166 27.164 20.428 1.00 26.63 328 PRO A O 1
ATOM 2568 N N . ILE A 1 336 ? 51.387 26.940 18.345 1.00 27.90 329 ILE A N 1
ATOM 2569 C CA . ILE A 1 336 ? 50.330 26.095 18.622 1.00 30.04 329 ILE A CA 1
ATOM 2570 C C . ILE A 1 336 ? 50.894 24.828 19.389 1.00 23.30 329 ILE A C 1
ATOM 2571 O O . ILE A 1 336 ? 52.037 24.464 19.121 1.00 24.60 329 ILE A O 1
ATOM 2576 N N . PRO A 1 337 ? 50.227 24.346 20.386 1.00 25.79 330 PRO A N 1
ATOM 2577 C CA . PRO A 1 337 ? 50.484 23.146 21.192 1.00 28.24 330 PRO A CA 1
ATOM 2578 C C . PRO A 1 337 ? 50.504 21.914 20.230 1.00 30.81 330 PRO A C 1
ATOM 2579 O O . PRO A 1 337 ? 49.915 21.987 19.106 1.00 33.99 330 PRO A O 1
ATOM 2583 N N . ARG A 1 338 ? 51.417 20.954 20.478 1.00 23.32 331 ARG A N 1
ATOM 2584 C CA . ARG A 1 338 ? 51.369 19.749 19.692 1.00 22.18 331 ARG A CA 1
ATOM 2585 C C . ARG A 1 338 ? 52.081 18.687 20.499 1.00 21.86 331 ARG A C 1
ATOM 2586 O O . ARG A 1 338 ? 52.916 18.984 21.354 1.00 22.91 331 ARG A O 1
ATOM 2594 N N . ALA A 1 339 ? 51.721 17.462 20.203 1.00 22.08 332 ALA A N 1
ATOM 2595 C CA . ALA A 1 339 ? 52.310 16.360 21.011 1.00 21.66 332 ALA A CA 1
ATOM 2596 C C . ALA A 1 339 ? 53.761 16.104 20.651 1.00 23.66 332 ALA A C 1
ATOM 2597 O O . ALA A 1 339 ? 54.129 15.939 19.475 1.00 25.30 332 ALA A O 1
ATOM 2599 N N . LEU A 1 340 ? 54.606 15.996 21.653 1.00 23.13 333 LEU A N 1
ATOM 2600 C CA . LEU A 1 340 ? 56.024 15.700 21.418 1.00 23.12 333 LEU A CA 1
ATOM 2601 C C . LEU A 1 340 ? 56.231 14.173 21.204 1.00 21.95 333 LEU A C 1
ATOM 2602 O O . LEU A 1 340 ? 55.552 13.350 21.847 1.00 24.69 333 LEU A O 1
ATOM 2607 N N . LEU A 1 341 ? 57.190 13.879 20.358 1.00 25.36 334 LEU A N 1
ATOM 2608 C CA . LEU A 1 341 ? 57.445 12.489 19.892 1.00 26.76 334 LEU A CA 1
ATOM 2609 C C . LEU A 1 341 ? 58.025 11.608 21.071 1.00 28.88 334 LEU A C 1
ATOM 2610 O O . LEU A 1 341 ? 58.943 12.025 21.785 1.00 28.92 334 LEU A O 1
ATOM 2615 N N . ALA A 1 342 ? 57.412 10.449 21.296 1.00 29.31 335 ALA A N 1
ATOM 2616 C CA . ALA A 1 342 ? 57.936 9.415 22.213 1.00 31.72 335 ALA A CA 1
ATOM 2617 C C . ALA A 1 342 ? 59.204 8.736 21.612 1.00 36.29 335 ALA A C 1
ATOM 2618 O O . ALA A 1 342 ? 59.366 8.577 20.383 1.00 36.11 335 ALA A O 1
ATOM 2620 N N . GLU A 1 343 ? 60.124 8.372 22.476 1.00 34.45 336 GLU A N 1
ATOM 2621 C CA . GLU A 1 343 ? 61.366 7.677 22.121 1.00 42.09 336 GLU A CA 1
ATOM 2622 C C . GLU A 1 343 ? 60.974 6.318 21.591 1.00 42.74 336 GLU A C 1
ATOM 2623 O O . GLU A 1 343 ? 60.048 5.747 22.152 1.00 42.29 336 GLU A O 1
#

Solvent-accessible surface area: 15497 Å² total

B-factor: mean 31.88, std 10.14, range [19.4, 90.66]

Foldseek 3Di:
DPFDADQAFEEEEEACPLQRLLLQVQQVQFDRYHYQEYEYQDPVQAQDASCVVNPNPHPPYGYHNDVVVRCVVRVGQEYEYEHEQDLVPCLVVLLSVLVVLHEYEYQRQCQQAVCPVPVVSQVVQQVSQQVSFAEYEHAFCVVHNQLALPQLVVCVPAPWFQAKEKEFEDACQVDDDQSCQLFQAQAAQVRVVVCVVVNSHPADRHPVRRVVNNCVSRVHDWDDKDKDKHFDADQDWFDHPHHTHHHNGGFGIWIKMFTDDPPDTHYIYIYTYGHPVVVVPDFGAIWMWTVHVHIDIDGGNYDDRSNRRSFQSNQCVSFRSRDGTGYDHSSRTPDGDGGDTD

Nearest PDB structures (foldseek):
  6g1h-assembly1_A-2  TM=1.003E+00  e=1.126E-74  Petrotoga mobilis SJ95
  6g1m-assembly2_D  TM=9.953E-01  e=3.736E-66  Petrotoga mobilis SJ95
  6g1m-assembly2_C  TM=9.349E-01  e=4.470E-65  Petrotoga mobilis SJ95
  6g1m-assembly1_B  TM=9.305E-01  e=5.349E-64  Petrotoga mobilis SJ95
  7xdu-assembly1_A  TM=9.812E-01  e=5.874E-48  Thermoanaerobacter thermohydrosulfuricus

Organism: Petrotoga mobilis (strain DSM 10674 / SJ95) (NCBI:txid403833)

Sequence (342 aa):
HHLVPRGSYKVGIWGFGAMGSGIAKNILSKKNLKLVGVHDFREEYIEKDVGELLGLGKIGIKVYPDPITMMVKQTDPDLVVIATNSFISVVVKDQIISSILKENKNVITIAEEMAFPFSKDPKAANEIDTVAKDHNVSVLGTGVNPGFVLDTLIITLTGICLNNVQRIKAARINDLSPFGPTVMETQGVGTTPEEFKQQGIKSGKIVGHIGFEQSIHMIAKALGWEIDRIEQKRREPIISNVMRETKYVKVQPGMVAGCNHTAKAFYKNELLIELEHPQQVLPHLENVQTGDYITIQGDPDISSMINPEIPGGKGTIAIATNMIPSVVEARPGLLTMVDLPIPRALLAE